Protein AF-A0A1M7GKH9-F1 (afdb_monomer_lite)

Foldseek 3Di:
DFAQWDWDDDPVGIDIGGHPDTDDPVVPPPDDVVPVVVVVVVVVVVVVVPDPDDDPPPVPPPPPDDDPVVVVVVVVVVVVVVVVVVVVVLVCVVVVDDFFKKKKFDFDVVQWPQQDPVGVVVVVVVLVVCQCVPFFVPKDKDKDKDFDDDDVPDPGTGIMMIMTIDRNGRFDKDFDADPVPRDGDADPVRFTWIWGPSDDRHTMTITTDDD

Secondary structure (DSSP, 8-state):
--EEEEEEEETTEEEEEEEEEEE-GGGG---STTHHHHHHHHHHHHHHTT-S---TTSSSTT-----HHHHHHHHHHHHHHHHHHHHHHHHHHHHHS--SEEEEEEE-TTTS-SS-HHHHHHHHHHHHHHHHHHT-TT-EEEEEEEEPPPPTT-SSPPEEEEEEEE--TT--EEE-B-TTT-PBPB-TTSPBPEEETT--SEEEEEEE---

Radius of gyration: 27.03 Å; chains: 1; bounding box: 63×65×52 Å

Organism: NCBI:txid1120996

pLDDT: mean 76.89, std 23.18, range [29.56, 97.44]

Structure (mmCIF, N/CA/C/O backbone):
data_AF-A0A1M7GKH9-F1
#
_entry.id   AF-A0A1M7GKH9-F1
#
loop_
_atom_site.group_PDB
_atom_site.id
_atom_site.type_symbol
_atom_site.label_atom_id
_atom_site.label_alt_id
_atom_site.label_comp_id
_atom_site.label_asym_id
_atom_site.label_entity_id
_atom_site.label_seq_id
_atom_site.pdbx_PDB_ins_code
_atom_site.Cartn_x
_atom_site.Cartn_y
_atom_site.Cartn_z
_atom_site.occupancy
_atom_site.B_iso_or_equiv
_atom_site.auth_seq_id
_atom_site.auth_comp_id
_atom_site.auth_asym_id
_atom_site.auth_atom_id
_atom_site.pdbx_PDB_model_num
ATOM 1 N N . MET A 1 1 ? 42.432 -20.642 -21.539 1.00 41.56 1 MET A N 1
ATOM 2 C CA . MET A 1 1 ? 41.919 -20.650 -22.933 1.00 41.56 1 MET A CA 1
ATOM 3 C C . MET A 1 1 ? 40.837 -19.591 -23.038 1.00 41.56 1 MET A C 1
ATOM 5 O O . MET A 1 1 ? 40.062 -19.464 -22.101 1.00 41.56 1 MET A O 1
ATOM 9 N N . ALA A 1 2 ? 40.837 -18.772 -24.090 1.00 41.19 2 ALA A N 1
ATOM 10 C CA . ALA A 1 2 ? 39.873 -17.685 -24.218 1.00 41.19 2 ALA A CA 1
ATOM 11 C C . ALA A 1 2 ? 38.671 -18.182 -25.023 1.00 41.19 2 ALA A C 1
ATOM 13 O O . ALA A 1 2 ? 38.813 -18.529 -26.194 1.00 41.19 2 ALA A O 1
ATOM 14 N N . TYR A 1 3 ? 37.512 -18.262 -24.377 1.00 50.00 3 TYR A N 1
ATOM 15 C CA . TYR A 1 3 ? 36.286 -18.716 -25.020 1.00 50.00 3 TYR A CA 1
ATOM 16 C C . TYR A 1 3 ? 35.453 -17.497 -25.385 1.00 50.00 3 TYR A C 1
ATOM 18 O O . TYR A 1 3 ? 35.274 -16.568 -24.597 1.00 50.00 3 TYR A O 1
ATOM 26 N N . ASN A 1 4 ? 34.938 -17.490 -26.602 1.00 56.44 4 ASN A N 1
ATOM 27 C CA . ASN A 1 4 ? 34.019 -16.473 -27.083 1.00 56.44 4 ASN A CA 1
ATOM 28 C C . ASN A 1 4 ? 32.558 -16.845 -26.789 1.00 56.44 4 ASN A C 1
ATOM 30 O O . ASN A 1 4 ? 31.667 -16.243 -27.366 1.00 56.44 4 ASN A O 1
ATOM 34 N N . LEU A 1 5 ? 32.298 -17.819 -25.913 1.00 54.66 5 LEU A N 1
ATOM 35 C CA . LEU A 1 5 ? 30.972 -18.361 -25.624 1.00 54.66 5 LEU A CA 1
ATOM 36 C C . LEU A 1 5 ? 30.689 -18.298 -24.117 1.00 54.66 5 LEU A C 1
ATOM 38 O O . LEU A 1 5 ? 31.485 -18.770 -23.309 1.00 54.66 5 LEU A O 1
ATOM 42 N N . GLN A 1 6 ? 29.529 -17.768 -23.738 1.00 54.56 6 GLN A N 1
ATOM 43 C CA . GLN A 1 6 ? 29.022 -17.761 -22.369 1.00 54.56 6 GLN A CA 1
ATOM 44 C C . GLN A 1 6 ? 27.646 -18.423 -22.323 1.00 54.56 6 GLN A C 1
ATOM 46 O O . GLN A 1 6 ? 26.704 -17.954 -22.956 1.00 54.56 6 GLN A O 1
ATOM 51 N N . LYS A 1 7 ? 27.519 -19.494 -21.539 1.00 59.41 7 LYS A N 1
ATOM 52 C CA . LYS A 1 7 ? 26.242 -20.151 -21.246 1.00 59.41 7 LYS A CA 1
ATOM 53 C C . LYS A 1 7 ? 25.650 -19.568 -19.963 1.00 59.41 7 LYS A C 1
ATOM 55 O O . LYS A 1 7 ? 26.335 -19.498 -18.946 1.00 59.41 7 LYS A O 1
ATOM 60 N N . ILE A 1 8 ? 24.392 -19.154 -20.010 1.00 60.16 8 ILE A N 1
ATOM 61 C CA . ILE A 1 8 ? 23.619 -18.651 -18.875 1.00 60.16 8 ILE A CA 1
ATOM 62 C C . ILE A 1 8 ? 22.387 -19.541 -18.742 1.00 60.16 8 ILE A C 1
ATOM 64 O O . ILE A 1 8 ? 21.562 -19.608 -19.652 1.00 60.16 8 ILE A O 1
ATOM 68 N N . GLU A 1 9 ? 22.275 -20.238 -17.617 1.00 42.69 9 GLU A N 1
ATOM 69 C CA . GLU A 1 9 ? 21.149 -21.127 -17.336 1.00 42.69 9 GLU A CA 1
ATOM 70 C C . GLU A 1 9 ? 20.115 -20.416 -16.462 1.00 42.69 9 GLU A C 1
ATOM 72 O O . GLU A 1 9 ? 20.431 -19.859 -15.408 1.00 42.69 9 GLU A O 1
ATOM 77 N N . PHE A 1 10 ? 18.870 -20.439 -16.922 1.00 59.84 10 PHE A N 1
ATOM 78 C CA . PHE A 1 10 ? 17.692 -19.977 -16.208 1.00 59.84 10 PHE A CA 1
ATOM 79 C C . PHE A 1 10 ? 16.818 -21.176 -15.839 1.00 59.84 10 PHE A C 1
ATOM 81 O O . PHE A 1 10 ? 16.982 -22.284 -16.348 1.00 59.84 10 PHE A O 1
ATOM 88 N N . LEU A 1 11 ? 15.861 -20.947 -14.940 1.00 36.62 11 LEU A N 1
ATOM 89 C CA . LEU A 1 11 ? 14.964 -21.996 -14.454 1.00 36.62 11 LEU A CA 1
ATOM 90 C C . LEU A 1 11 ? 14.065 -22.578 -15.564 1.00 36.62 11 LEU A C 1
ATOM 92 O O . LEU A 1 11 ? 13.584 -23.698 -15.442 1.00 36.62 11 LEU A O 1
ATOM 96 N N . ASP A 1 12 ? 13.827 -21.807 -16.624 1.00 40.88 12 ASP A N 1
ATOM 97 C CA . ASP A 1 12 ? 12.945 -22.112 -17.749 1.00 40.88 12 ASP A CA 1
ATOM 98 C C . ASP A 1 12 ? 13.693 -22.325 -19.076 1.00 40.88 12 ASP A C 1
ATOM 100 O O . ASP A 1 12 ? 13.061 -22.528 -20.113 1.00 40.88 12 ASP A O 1
ATOM 104 N N . GLY A 1 13 ? 15.029 -22.317 -19.064 1.00 39.38 13 GLY A N 1
ATOM 105 C CA . GLY A 1 13 ? 15.816 -22.592 -20.259 1.00 39.38 13 GLY A CA 1
ATOM 106 C C . GLY A 1 13 ? 17.257 -22.111 -20.188 1.00 39.38 13 GLY A C 1
ATOM 107 O O . GLY A 1 13 ? 17.703 -21.494 -19.225 1.00 39.38 13 GLY A O 1
ATOM 108 N N . THR A 1 14 ? 17.996 -22.380 -21.258 1.00 67.00 14 THR A N 1
ATOM 109 C CA . THR A 1 14 ? 19.424 -22.072 -21.353 1.00 67.00 14 THR A CA 1
ATOM 110 C C . THR A 1 14 ? 19.672 -21.091 -22.485 1.00 67.00 14 THR A C 1
ATOM 112 O O . THR A 1 14 ? 19.250 -21.319 -23.616 1.00 67.00 14 THR A O 1
ATOM 115 N N . GLN A 1 15 ? 20.413 -20.025 -22.197 1.00 55.84 15 GLN A N 1
ATOM 116 C CA . GLN A 1 15 ? 20.873 -19.060 -23.183 1.00 55.84 15 GLN A CA 1
ATOM 117 C C . GLN A 1 15 ? 22.376 -19.216 -23.415 1.00 55.84 15 GLN A C 1
ATOM 119 O O . GLN A 1 15 ? 23.160 -19.175 -22.472 1.00 55.84 15 GLN A O 1
ATOM 124 N N . TYR A 1 16 ? 22.792 -19.310 -24.674 1.00 65.94 16 TYR A N 1
ATOM 125 C CA . TYR A 1 16 ? 24.197 -19.195 -25.059 1.00 65.94 16 TYR A CA 1
ATOM 126 C C . TYR A 1 16 ? 24.443 -17.824 -25.687 1.00 65.94 16 TYR A C 1
ATOM 128 O O . TYR A 1 16 ? 23.618 -17.322 -26.452 1.00 65.94 16 TYR A O 1
ATOM 136 N N . ARG A 1 17 ? 25.567 -17.197 -25.347 1.00 52.09 17 ARG A N 1
ATOM 137 C CA . ARG A 1 17 ? 25.962 -15.883 -25.849 1.00 52.09 17 ARG A CA 1
ATOM 138 C C . ARG A 1 17 ? 27.359 -15.958 -26.439 1.00 52.09 17 ARG A C 1
ATOM 140 O O . ARG A 1 17 ? 28.306 -16.271 -25.724 1.00 52.09 17 ARG A O 1
ATOM 147 N N . ILE A 1 18 ? 27.469 -15.666 -27.730 1.00 60.88 18 ILE A N 1
ATOM 148 C CA . ILE A 1 18 ? 28.742 -15.639 -28.447 1.00 60.88 18 ILE A CA 1
ATOM 149 C C . ILE A 1 18 ? 29.208 -14.182 -28.540 1.00 60.88 18 ILE A C 1
ATOM 151 O O . ILE A 1 18 ? 28.429 -13.303 -28.907 1.00 60.88 18 ILE A O 1
ATOM 155 N N . TYR A 1 19 ? 30.456 -13.910 -28.178 1.00 53.19 19 TYR A N 1
ATOM 156 C CA . TYR A 1 19 ? 31.064 -12.585 -28.179 1.00 53.19 19 TYR A CA 1
ATOM 157 C C . TYR A 1 19 ? 32.072 -12.454 -29.321 1.00 53.19 19 TYR A C 1
ATOM 159 O O . TYR A 1 19 ? 32.822 -13.379 -29.609 1.00 53.19 19 TYR A O 1
ATOM 167 N N . GLY A 1 20 ? 32.134 -11.280 -29.955 1.00 41.78 20 GLY A N 1
ATOM 168 C CA . GLY A 1 20 ? 33.127 -11.001 -31.002 1.00 41.78 20 GLY A CA 1
ATOM 169 C C . GLY A 1 20 ? 34.571 -10.942 -30.486 1.00 41.78 20 GLY A C 1
ATOM 170 O O . GLY A 1 20 ? 35.507 -11.049 -31.271 1.00 41.78 20 GLY A O 1
ATOM 171 N N . THR A 1 21 ? 34.755 -10.812 -29.169 1.00 44.56 21 THR A N 1
ATOM 172 C CA . THR A 1 21 ? 36.061 -10.764 -28.505 1.00 44.56 21 THR A CA 1
ATOM 173 C C . THR A 1 21 ? 36.143 -11.861 -27.435 1.00 44.56 21 THR A C 1
ATOM 175 O O . THR A 1 21 ? 35.178 -12.032 -26.685 1.00 44.56 21 THR A O 1
ATOM 178 N N . PRO A 1 22 ? 37.259 -12.609 -27.326 1.00 49.19 22 PRO A N 1
ATOM 179 C CA . PRO A 1 22 ? 37.370 -13.725 -26.387 1.00 49.19 22 PRO A CA 1
ATOM 180 C C . PRO A 1 22 ? 37.285 -13.265 -24.925 1.00 49.19 22 PRO A C 1
ATOM 182 O O . PRO A 1 22 ? 38.010 -12.358 -24.509 1.00 49.19 22 PRO A O 1
ATOM 185 N N . VAL A 1 23 ? 36.434 -13.910 -24.124 1.00 49.41 23 VAL A N 1
ATOM 186 C CA . VAL A 1 23 ? 36.329 -13.635 -22.686 1.00 49.41 23 VAL A CA 1
ATOM 187 C C . VAL A 1 23 ? 37.489 -14.339 -21.980 1.00 49.41 23 VAL A C 1
ATOM 189 O O . VAL A 1 23 ? 37.733 -15.527 -22.199 1.00 49.41 23 VAL A O 1
ATOM 192 N N . THR A 1 24 ? 38.240 -13.602 -21.157 1.00 42.84 24 THR A N 1
ATOM 193 C CA . THR A 1 24 ? 39.407 -14.134 -20.438 1.00 42.84 24 THR A CA 1
ATOM 194 C C . THR A 1 24 ? 39.120 -14.356 -18.955 1.00 42.84 24 THR A C 1
ATOM 196 O O . THR A 1 24 ? 38.437 -13.588 -18.281 1.00 42.84 24 THR A O 1
ATOM 199 N N . GLU A 1 25 ? 39.708 -15.436 -18.452 1.00 40.56 25 GLU A N 1
ATOM 200 C CA . GLU A 1 25 ? 39.528 -16.080 -17.144 1.00 40.56 25 GLU A CA 1
ATOM 201 C C . GLU A 1 25 ? 39.740 -15.162 -15.919 1.00 40.56 25 GLU A C 1
ATOM 203 O O . GLU A 1 25 ? 39.268 -15.451 -14.822 1.00 40.56 25 GLU A O 1
ATOM 208 N N . ARG A 1 26 ? 40.390 -14.001 -16.086 1.00 36.09 26 ARG A N 1
ATOM 209 C CA . ARG A 1 26 ? 40.684 -13.068 -14.982 1.00 36.09 26 ARG A CA 1
ATOM 210 C C . ARG A 1 26 ? 39.470 -12.329 -14.417 1.00 36.09 26 ARG A C 1
ATOM 212 O O . ARG A 1 26 ? 39.580 -11.779 -13.327 1.00 36.09 26 ARG A O 1
ATOM 219 N N . GLN A 1 27 ? 38.327 -12.314 -15.102 1.00 40.59 27 GLN A N 1
ATOM 220 C CA . GLN A 1 27 ? 37.133 -11.615 -14.604 1.00 40.59 27 GLN A CA 1
ATOM 221 C C . GLN A 1 27 ? 36.323 -12.414 -13.562 1.00 40.59 27 GLN A C 1
ATOM 223 O O . GLN A 1 27 ? 35.414 -11.852 -12.960 1.00 40.59 27 GLN A O 1
ATOM 228 N N . TYR A 1 28 ? 36.663 -13.687 -13.308 1.00 39.34 28 TYR A N 1
ATOM 229 C CA . TYR A 1 28 ? 35.874 -14.600 -12.459 1.00 39.34 28 TYR A CA 1
ATOM 230 C C . TYR A 1 28 ? 36.490 -14.937 -11.085 1.00 39.34 28 TYR A C 1
ATOM 232 O O . TYR A 1 28 ? 35.900 -15.697 -10.316 1.00 39.34 28 TYR A O 1
ATOM 240 N N . MET A 1 29 ? 37.646 -14.370 -10.728 1.00 29.56 29 MET A N 1
ATOM 241 C CA . MET A 1 29 ? 38.357 -14.717 -9.486 1.00 29.56 29 MET A CA 1
ATOM 242 C C . MET A 1 29 ? 37.849 -13.942 -8.254 1.00 29.56 29 MET A C 1
ATOM 244 O O . MET A 1 29 ? 38.551 -13.102 -7.698 1.00 29.56 29 MET A O 1
ATOM 248 N N . SER A 1 30 ? 36.636 -14.263 -7.797 1.00 36.28 30 SER A N 1
ATOM 249 C CA . SER A 1 30 ? 36.176 -14.038 -6.412 1.00 36.28 30 SER A CA 1
ATOM 250 C C . SER A 1 30 ? 35.124 -15.103 -6.035 1.00 36.28 30 SER A C 1
ATOM 252 O O . SER A 1 30 ? 33.923 -14.881 -6.047 1.00 36.28 30 SER A O 1
ATOM 254 N N . GLY A 1 31 ? 35.434 -16.370 -5.775 1.00 42.34 31 GLY A N 1
ATOM 255 C CA . GLY A 1 31 ? 36.653 -16.968 -5.248 1.00 42.34 31 GLY A CA 1
ATOM 256 C C . GLY A 1 31 ? 36.345 -17.817 -4.007 1.00 42.34 31 GLY A C 1
ATOM 257 O O . GLY A 1 31 ? 37.080 -17.713 -3.043 1.00 42.34 31 GLY A O 1
ATOM 258 N N . GLU A 1 32 ? 35.253 -18.602 -3.997 1.00 36.62 32 GLU A N 1
ATOM 259 C CA . GLU A 1 32 ? 35.109 -19.733 -3.049 1.00 36.62 32 GLU A CA 1
ATOM 260 C C . GLU A 1 32 ? 34.006 -20.733 -3.451 1.00 36.62 32 GLU A C 1
ATOM 262 O O . GLU A 1 32 ? 34.218 -21.939 -3.396 1.00 36.62 32 GLU A O 1
ATOM 267 N N . LYS A 1 33 ? 32.860 -20.275 -3.983 1.00 34.44 33 LYS A N 1
ATOM 268 C CA . LYS A 1 33 ? 31.766 -21.176 -4.422 1.00 34.44 33 LYS A CA 1
ATOM 269 C C . LYS A 1 33 ? 32.036 -21.972 -5.709 1.00 34.44 33 LYS A C 1
ATOM 271 O O . LYS A 1 33 ? 31.327 -22.940 -5.966 1.00 34.44 33 LYS A O 1
ATOM 276 N N . LEU A 1 34 ? 33.037 -21.588 -6.506 1.00 33.53 34 LEU A N 1
ATOM 277 C CA . LEU A 1 34 ? 33.335 -22.227 -7.796 1.00 33.53 34 LEU A CA 1
ATOM 278 C C . LEU A 1 34 ? 33.994 -23.608 -7.663 1.00 33.53 34 LEU A C 1
ATOM 280 O O . LEU A 1 34 ? 33.793 -24.458 -8.524 1.00 33.53 34 LEU A O 1
ATOM 284 N N . ARG A 1 35 ? 34.765 -23.845 -6.596 1.00 30.77 35 ARG A N 1
ATOM 285 C CA . ARG A 1 35 ? 35.655 -25.014 -6.505 1.00 30.77 35 ARG A CA 1
ATOM 286 C C . ARG A 1 35 ? 34.909 -26.342 -6.332 1.00 30.77 35 ARG A C 1
ATOM 288 O O . ARG A 1 35 ? 35.357 -27.369 -6.800 1.00 30.77 35 ARG A O 1
ATOM 295 N N . LEU A 1 36 ? 33.733 -26.312 -5.705 1.00 33.38 36 LEU A N 1
ATOM 296 C CA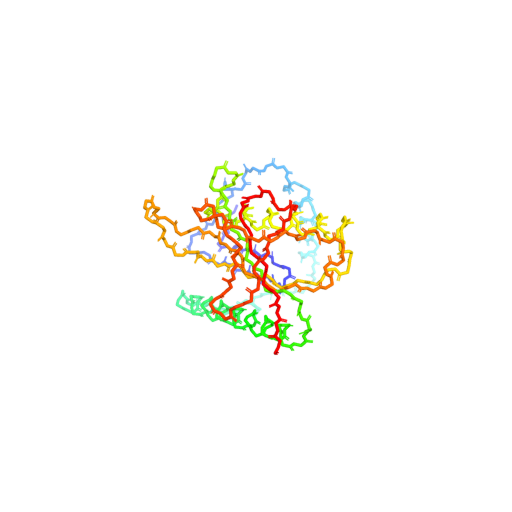 . LEU A 1 36 ? 32.883 -27.501 -5.558 1.00 33.38 36 LEU A CA 1
ATOM 297 C C . LEU A 1 36 ? 32.098 -27.829 -6.838 1.00 33.38 36 LEU A C 1
ATOM 299 O O . LEU A 1 36 ? 31.674 -28.965 -7.022 1.00 33.38 36 LEU A O 1
ATOM 303 N N . GLN A 1 37 ? 31.883 -26.842 -7.718 1.00 38.41 37 GLN A N 1
ATOM 304 C CA . GLN A 1 37 ? 31.224 -27.057 -9.007 1.00 38.41 37 GLN A CA 1
ATOM 305 C C . GLN A 1 37 ? 32.212 -27.483 -10.095 1.00 38.41 37 GLN A C 1
ATOM 307 O O . GLN A 1 37 ? 31.817 -28.267 -10.953 1.00 38.41 37 GLN A O 1
ATOM 312 N N . SER A 1 38 ? 33.472 -27.026 -10.053 1.00 32.28 38 SER A N 1
ATOM 313 C CA . SER A 1 38 ? 34.503 -27.429 -11.022 1.00 32.28 38 SER A CA 1
ATOM 314 C C . SER A 1 38 ? 34.728 -28.933 -11.018 1.00 32.28 38 SER A C 1
ATOM 316 O O . SER A 1 38 ? 34.693 -29.550 -12.075 1.00 32.28 38 SER A O 1
ATOM 318 N N . ASP A 1 39 ? 34.833 -29.533 -9.835 1.00 34.16 39 ASP A N 1
ATOM 319 C CA . ASP A 1 39 ? 35.197 -30.946 -9.716 1.00 34.16 39 ASP A CA 1
ATOM 320 C C . ASP A 1 39 ? 34.082 -31.860 -10.268 1.00 34.16 39 ASP A C 1
ATOM 322 O O . ASP A 1 39 ? 34.350 -32.856 -10.937 1.00 34.16 39 ASP A O 1
ATOM 326 N N . ALA A 1 40 ? 32.813 -31.462 -10.097 1.00 42.25 40 ALA A N 1
ATOM 327 C CA . ALA A 1 40 ? 31.652 -32.160 -10.659 1.00 42.25 40 ALA A CA 1
ATOM 328 C C . ALA A 1 40 ? 31.453 -31.915 -12.172 1.00 42.25 40 ALA A C 1
ATOM 330 O O . ALA A 1 40 ? 30.828 -32.724 -12.866 1.00 42.25 40 ALA A O 1
ATOM 331 N N . ILE A 1 41 ? 31.945 -30.785 -12.689 1.00 40.53 41 ILE A N 1
ATOM 332 C CA . ILE A 1 41 ? 31.911 -30.433 -14.116 1.00 40.53 41 ILE A CA 1
ATOM 333 C C . ILE A 1 41 ? 33.019 -31.178 -14.868 1.00 40.53 41 ILE A C 1
ATOM 335 O O . ILE A 1 41 ? 32.752 -31.734 -15.935 1.00 40.53 41 ILE A O 1
ATOM 339 N N . ASP A 1 42 ? 34.216 -31.269 -14.290 1.00 38.81 42 ASP A N 1
ATOM 340 C CA . ASP A 1 42 ? 35.364 -31.967 -14.874 1.00 38.81 42 ASP A CA 1
ATOM 341 C C . ASP A 1 42 ? 35.100 -33.472 -15.019 1.00 38.81 42 ASP A C 1
ATOM 343 O O . ASP A 1 42 ? 35.444 -34.072 -16.041 1.00 38.81 42 ASP A O 1
ATOM 347 N N . GLU A 1 43 ? 34.391 -34.080 -14.064 1.00 41.34 43 GLU A N 1
ATOM 348 C CA . GLU A 1 43 ? 33.969 -35.480 -14.161 1.00 41.34 43 GLU A CA 1
ATOM 349 C C . GLU A 1 43 ? 32.938 -35.700 -15.285 1.00 41.34 43 GLU A C 1
ATOM 351 O O . GLU A 1 43 ? 33.058 -36.650 -16.062 1.00 41.34 43 GLU A O 1
ATOM 356 N N . LYS A 1 44 ? 31.982 -34.776 -15.473 1.00 43.50 44 LYS A N 1
ATOM 357 C CA . LYS A 1 44 ? 31.004 -34.839 -16.578 1.00 43.50 44 LYS A CA 1
ATOM 358 C C . LYS A 1 44 ? 31.634 -34.624 -17.953 1.00 43.50 44 LYS A C 1
ATOM 360 O O . LYS A 1 44 ? 31.243 -35.302 -18.902 1.00 43.50 44 LYS A O 1
ATOM 365 N N . ILE A 1 45 ? 32.604 -33.718 -18.069 1.00 44.50 45 ILE A N 1
ATOM 366 C CA . ILE A 1 45 ? 33.337 -33.461 -19.319 1.00 44.50 45 ILE A CA 1
ATOM 367 C C . ILE A 1 45 ? 34.178 -34.682 -19.704 1.00 44.50 45 ILE A C 1
ATOM 369 O O . ILE A 1 45 ? 34.193 -35.086 -20.868 1.00 44.50 45 ILE A O 1
ATOM 373 N N . ARG A 1 46 ? 34.820 -35.318 -18.721 1.00 40.12 46 ARG A N 1
ATOM 374 C CA . ARG A 1 46 ? 35.635 -36.515 -18.940 1.00 40.12 46 ARG A CA 1
ATOM 375 C C . ARG A 1 46 ? 34.799 -37.724 -19.378 1.00 40.12 46 ARG A C 1
ATOM 377 O O . ARG A 1 46 ? 35.250 -38.480 -20.235 1.00 40.12 46 ARG A O 1
ATOM 384 N N . ILE A 1 47 ? 33.572 -37.867 -18.864 1.00 41.53 47 ILE A N 1
ATOM 385 C CA . ILE A 1 47 ? 32.599 -38.873 -19.331 1.00 41.53 47 ILE A CA 1
ATOM 386 C C . ILE A 1 47 ? 32.141 -38.572 -20.770 1.00 41.53 47 ILE A C 1
ATOM 388 O O . ILE A 1 47 ? 31.982 -39.490 -21.572 1.00 41.53 47 ILE A O 1
ATOM 392 N N . HIS A 1 48 ? 31.974 -37.294 -21.129 1.00 38.75 48 HIS A N 1
ATOM 393 C CA . HIS A 1 48 ? 31.489 -36.889 -22.453 1.00 38.75 48 HIS A CA 1
ATOM 394 C C . HIS A 1 48 ? 32.520 -37.105 -23.577 1.00 38.75 48 HIS A C 1
ATOM 396 O O . HIS A 1 48 ? 32.137 -37.365 -24.714 1.00 38.75 48 HIS A O 1
ATOM 402 N N . GLN A 1 49 ? 33.821 -37.076 -23.262 1.00 41.59 49 GLN A N 1
ATOM 403 C CA . GLN A 1 49 ? 34.896 -37.346 -24.229 1.00 41.59 49 GLN A CA 1
ATOM 404 C C . GLN A 1 49 ? 35.105 -38.836 -24.561 1.00 41.59 49 GLN A C 1
ATOM 406 O O . GLN A 1 49 ? 35.785 -39.135 -25.538 1.00 41.59 49 GLN A O 1
ATOM 411 N N . GLN A 1 50 ? 34.546 -39.777 -23.789 1.00 41.53 50 GLN A N 1
ATOM 412 C CA . GLN A 1 50 ? 34.758 -41.222 -23.998 1.00 41.53 50 GLN A CA 1
ATOM 413 C C . GLN A 1 50 ? 33.620 -41.935 -24.742 1.00 41.53 50 GLN A C 1
ATOM 415 O O . GLN A 1 50 ? 33.623 -43.163 -24.830 1.00 41.53 50 GLN A O 1
ATOM 420 N N . THR A 1 51 ? 32.640 -41.210 -25.286 1.00 42.00 51 THR A N 1
ATOM 421 C CA . THR A 1 51 ? 31.575 -41.868 -26.054 1.00 42.00 51 THR A CA 1
ATOM 422 C C . THR A 1 51 ? 32.036 -42.170 -27.494 1.00 42.00 51 THR A C 1
ATOM 424 O O . THR A 1 51 ? 32.589 -41.284 -28.141 1.00 42.00 51 THR A O 1
ATOM 427 N N . PRO A 1 52 ? 31.844 -43.400 -28.023 1.00 40.06 52 PRO A N 1
ATOM 428 C CA . PRO A 1 52 ? 32.415 -43.838 -29.311 1.00 40.06 52 PRO A CA 1
ATOM 429 C C . PRO A 1 52 ? 31.810 -43.226 -30.588 1.00 40.06 52 PRO A C 1
ATOM 431 O O . PRO A 1 52 ? 32.043 -43.760 -31.671 1.00 40.06 52 PRO A O 1
ATOM 434 N N . TRP A 1 53 ? 31.012 -42.163 -30.503 1.00 38.19 53 TRP A N 1
ATOM 435 C CA . TRP A 1 53 ? 30.234 -41.664 -31.641 1.00 38.19 53 TRP A CA 1
ATOM 436 C C . TRP A 1 53 ? 30.696 -40.254 -32.025 1.00 38.19 53 TRP A C 1
ATOM 438 O O . TRP A 1 53 ? 30.698 -39.343 -31.203 1.00 38.19 53 TRP A O 1
ATOM 448 N N . GLY A 1 54 ? 31.189 -40.132 -33.260 1.00 42.12 54 GLY A N 1
ATOM 449 C CA . GLY A 1 54 ? 31.994 -39.020 -33.765 1.00 42.12 54 GLY A CA 1
ATOM 450 C C . GLY A 1 54 ? 31.293 -37.669 -33.959 1.00 42.12 54 GLY A C 1
ATOM 451 O O . GLY A 1 54 ? 30.079 -37.544 -33.882 1.00 42.12 54 GLY A O 1
ATOM 452 N N . THR A 1 55 ? 32.144 -36.665 -34.209 1.00 41.75 55 THR A N 1
ATOM 453 C CA . THR A 1 55 ? 31.896 -35.333 -34.801 1.00 41.75 55 THR A CA 1
ATOM 454 C C . THR A 1 55 ? 30.491 -34.733 -34.642 1.00 41.75 55 THR A C 1
ATOM 456 O O . THR A 1 55 ? 29.679 -34.781 -35.558 1.00 41.75 55 THR A O 1
ATOM 459 N N . PHE A 1 56 ? 30.280 -34.001 -33.544 1.00 43.09 56 PHE A N 1
ATOM 460 C CA . PHE A 1 56 ? 29.186 -33.032 -33.335 1.00 43.09 56 PHE A CA 1
ATOM 461 C C . PHE A 1 56 ? 29.253 -31.792 -34.264 1.00 43.09 56 PHE A C 1
ATOM 463 O O . PHE A 1 56 ? 28.851 -30.696 -33.880 1.00 43.09 56 PHE A O 1
ATOM 470 N N . ALA A 1 57 ? 29.826 -31.912 -35.462 1.00 42.69 57 ALA A N 1
ATOM 471 C CA . ALA A 1 57 ? 29.985 -30.772 -36.365 1.00 42.69 57 ALA A CA 1
ATOM 472 C C . ALA A 1 57 ? 28.664 -30.371 -37.048 1.00 42.69 57 ALA A C 1
ATOM 474 O O . ALA A 1 57 ? 28.525 -29.217 -37.430 1.00 42.69 57 ALA A O 1
ATOM 475 N N . ASP A 1 58 ? 27.674 -31.267 -37.109 1.00 40.69 58 ASP A N 1
ATOM 476 C CA . ASP A 1 58 ? 26.433 -31.025 -37.859 1.00 40.69 58 ASP A CA 1
ATOM 477 C C . ASP A 1 58 ? 25.296 -30.403 -37.013 1.00 40.69 58 ASP A C 1
ATOM 479 O O . ASP A 1 58 ? 24.292 -29.948 -37.556 1.00 40.69 58 ASP A O 1
ATOM 483 N N . GLU A 1 59 ? 25.426 -30.333 -35.679 1.00 43.59 59 GLU A N 1
ATOM 484 C CA . GLU A 1 59 ? 24.378 -29.780 -34.791 1.00 43.59 59 GLU A CA 1
ATOM 485 C C . GLU A 1 59 ? 24.540 -28.280 -34.473 1.00 43.59 59 GLU A C 1
ATOM 487 O O . GLU A 1 59 ? 23.620 -27.655 -33.940 1.00 43.59 59 GLU A O 1
ATOM 492 N N . VAL A 1 60 ? 25.683 -27.673 -34.808 1.00 47.56 60 VAL A N 1
ATOM 493 C CA . VAL A 1 60 ? 25.985 -26.257 -34.508 1.00 47.56 60 VAL A CA 1
ATOM 494 C C . VAL A 1 60 ? 25.526 -25.269 -35.587 1.00 47.56 60 VAL A C 1
ATOM 496 O O . VAL A 1 60 ? 25.497 -24.066 -35.327 1.00 47.56 60 VAL A O 1
ATOM 499 N N . ASP A 1 61 ? 25.081 -25.753 -36.749 1.00 40.31 61 ASP A N 1
ATOM 500 C CA . ASP A 1 61 ? 24.697 -24.906 -37.890 1.00 40.31 61 ASP A CA 1
ATOM 501 C C . ASP A 1 61 ? 23.288 -24.288 -37.783 1.00 40.31 61 ASP A C 1
ATOM 503 O O . ASP A 1 61 ? 22.924 -23.427 -38.580 1.00 40.31 61 ASP A O 1
ATOM 507 N N . ASN A 1 62 ? 22.503 -24.644 -36.759 1.00 43.81 62 ASN A N 1
ATOM 508 C CA . ASN A 1 62 ? 21.141 -24.126 -36.553 1.00 43.81 62 ASN A CA 1
ATOM 509 C C . ASN A 1 62 ? 21.027 -23.075 -35.431 1.00 43.81 62 ASN A C 1
ATOM 511 O O . ASN A 1 62 ? 19.956 -22.887 -34.847 1.00 43.81 62 ASN A O 1
ATOM 515 N N . ILE A 1 63 ? 22.115 -22.374 -35.098 1.00 50.88 63 ILE A N 1
ATOM 516 C CA . ILE A 1 63 ? 22.065 -21.277 -34.121 1.00 50.88 63 ILE A CA 1
ATOM 517 C C . ILE A 1 63 ? 21.528 -20.017 -34.811 1.00 50.88 63 ILE A C 1
ATOM 519 O O . ILE A 1 63 ? 22.250 -19.301 -35.500 1.00 50.88 63 ILE A O 1
ATOM 523 N N . GLU A 1 64 ? 20.246 -19.723 -34.592 1.00 53.31 64 GLU A N 1
ATOM 524 C CA . GLU A 1 64 ? 19.614 -18.479 -35.041 1.00 53.31 64 GLU A CA 1
ATOM 525 C C . GLU A 1 64 ? 20.220 -17.280 -34.275 1.00 53.31 64 GLU A C 1
ATOM 527 O O . GLU A 1 64 ? 19.877 -17.000 -33.121 1.00 53.31 64 GLU A O 1
ATOM 532 N N . VAL A 1 65 ? 21.175 -16.578 -34.897 1.00 58.69 65 VAL A N 1
ATOM 533 C CA . VAL A 1 65 ? 21.799 -15.374 -34.329 1.00 58.69 65 VAL A CA 1
ATOM 534 C C . VAL A 1 65 ? 20.876 -14.180 -34.554 1.00 58.69 65 VAL A C 1
ATOM 536 O O . VAL A 1 65 ? 20.764 -13.659 -35.659 1.00 58.69 65 VAL A O 1
ATOM 539 N N . LEU A 1 66 ? 20.224 -13.727 -33.486 1.00 64.62 66 LEU A N 1
ATOM 540 C CA . LEU A 1 66 ? 19.350 -12.556 -33.527 1.00 64.62 66 LEU A CA 1
ATOM 541 C C . LEU A 1 66 ? 20.150 -11.264 -33.630 1.00 64.62 66 LEU A C 1
ATOM 543 O O . LEU A 1 66 ? 21.114 -11.048 -32.889 1.00 64.62 66 LEU A O 1
ATOM 547 N N . SER A 1 67 ? 19.666 -10.352 -34.462 1.00 72.25 67 SER A N 1
ATOM 548 C CA . SER A 1 67 ? 20.125 -8.968 -34.470 1.00 72.25 67 SER A CA 1
ATOM 549 C C . SER A 1 67 ? 19.788 -8.257 -33.150 1.00 72.25 67 SER A C 1
ATOM 551 O O . SER A 1 67 ? 18.861 -8.617 -32.414 1.00 72.25 67 SER A O 1
ATOM 553 N N . ILE A 1 68 ? 20.533 -7.192 -32.842 1.00 65.19 68 ILE A N 1
ATOM 554 C CA . ILE A 1 68 ? 20.292 -6.349 -31.659 1.00 65.19 68 ILE A CA 1
ATOM 555 C C . ILE A 1 68 ? 18.857 -5.792 -31.669 1.00 65.19 68 ILE A C 1
ATOM 557 O O . ILE A 1 68 ? 18.194 -5.777 -30.627 1.00 65.19 68 ILE A O 1
ATOM 561 N N . ASP A 1 69 ? 18.351 -5.406 -32.841 1.00 66.94 69 ASP A N 1
ATOM 562 C CA . ASP A 1 69 ? 16.995 -4.882 -33.007 1.00 66.94 69 ASP A CA 1
ATOM 563 C C . ASP A 1 69 ? 15.926 -5.933 -32.690 1.00 66.94 69 ASP A C 1
ATOM 565 O O . ASP A 1 69 ? 14.950 -5.642 -31.991 1.00 66.94 69 ASP A O 1
ATOM 569 N N . GLU A 1 70 ? 16.134 -7.185 -33.102 1.00 67.62 70 GLU A N 1
ATOM 570 C CA . GLU A 1 70 ? 15.238 -8.294 -32.763 1.00 67.62 70 GLU A CA 1
ATOM 571 C C . GLU A 1 70 ? 15.247 -8.605 -31.267 1.00 67.62 70 GLU A C 1
ATOM 573 O O . GLU A 1 70 ? 14.188 -8.873 -30.692 1.00 67.62 70 GLU A O 1
ATOM 578 N N . ILE A 1 71 ? 16.405 -8.519 -30.606 1.00 69.75 71 ILE A N 1
ATOM 579 C CA . ILE A 1 71 ? 16.513 -8.685 -29.149 1.00 69.75 71 ILE A CA 1
ATOM 580 C C . ILE A 1 71 ? 15.723 -7.583 -28.432 1.00 69.75 71 ILE A C 1
ATOM 582 O O . ILE A 1 71 ? 14.939 -7.874 -27.519 1.00 69.75 71 ILE A O 1
ATOM 586 N N . ILE A 1 72 ? 15.872 -6.324 -28.857 1.00 73.12 72 ILE A N 1
ATOM 587 C CA . ILE A 1 72 ? 15.127 -5.188 -28.296 1.00 73.12 72 ILE A CA 1
ATOM 588 C C . ILE A 1 72 ? 13.623 -5.372 -28.531 1.00 73.12 72 ILE A C 1
ATOM 590 O O . ILE A 1 72 ? 12.830 -5.222 -27.595 1.00 73.12 72 ILE A O 1
ATOM 594 N N . ALA A 1 73 ? 13.217 -5.744 -29.746 1.00 74.06 73 ALA A N 1
ATOM 595 C CA . ALA A 1 73 ? 11.820 -5.973 -30.099 1.00 74.06 73 ALA A CA 1
ATOM 596 C C . ALA A 1 73 ? 11.208 -7.136 -29.302 1.00 74.06 73 ALA A C 1
ATOM 598 O O . ALA A 1 73 ? 10.093 -7.014 -28.788 1.00 74.06 73 ALA A O 1
ATOM 599 N N . ARG A 1 74 ? 11.929 -8.254 -29.140 1.00 76.88 74 ARG A N 1
ATOM 600 C CA . ARG A 1 74 ? 11.508 -9.393 -28.305 1.00 76.88 74 ARG A CA 1
ATOM 601 C C . ARG A 1 74 ? 11.373 -8.980 -26.838 1.00 76.88 74 ARG A C 1
ATOM 603 O O . ARG A 1 74 ? 10.350 -9.283 -26.225 1.00 76.88 74 ARG A O 1
ATOM 610 N N . LYS A 1 75 ? 12.324 -8.212 -26.290 1.00 79.38 75 LYS A N 1
ATOM 611 C CA . LYS A 1 75 ? 12.251 -7.708 -24.907 1.00 79.38 75 LYS A CA 1
ATOM 612 C C . LYS A 1 75 ? 11.055 -6.774 -24.701 1.00 79.38 75 LYS A C 1
ATOM 614 O O . LYS A 1 75 ? 10.315 -6.949 -23.736 1.00 79.38 75 LYS A O 1
ATOM 619 N N . ARG A 1 76 ? 10.811 -5.837 -25.626 1.00 79.19 76 ARG A N 1
ATOM 620 C CA . ARG A 1 76 ? 9.631 -4.951 -25.596 1.00 79.19 76 ARG A CA 1
ATOM 621 C C . ARG A 1 76 ? 8.328 -5.748 -25.637 1.00 79.19 76 ARG A C 1
ATOM 623 O O . ARG A 1 76 ? 7.468 -5.539 -24.786 1.00 79.19 76 ARG A O 1
ATOM 630 N N . ARG A 1 77 ? 8.204 -6.701 -26.570 1.00 79.38 77 ARG A N 1
ATOM 631 C CA . ARG A 1 77 ? 7.029 -7.586 -26.665 1.00 79.38 77 ARG A CA 1
ATOM 632 C C . ARG A 1 77 ? 6.807 -8.381 -25.381 1.00 79.38 77 ARG A C 1
ATOM 634 O O . ARG A 1 77 ? 5.675 -8.462 -24.915 1.00 79.38 77 ARG A O 1
ATOM 641 N N . SER A 1 78 ? 7.875 -8.914 -24.788 1.00 77.56 78 SER A N 1
ATOM 642 C CA . SER A 1 78 ? 7.805 -9.651 -23.524 1.00 77.56 78 SER A CA 1
ATOM 643 C C . SER A 1 78 ? 7.286 -8.777 -22.375 1.00 77.56 78 SER A C 1
ATOM 645 O O . SER A 1 78 ? 6.358 -9.181 -21.677 1.00 77.56 78 SER A O 1
ATOM 647 N N . VAL A 1 79 ? 7.795 -7.545 -22.233 1.00 82.25 79 VAL A N 1
ATOM 648 C CA . VAL A 1 79 ? 7.328 -6.582 -21.216 1.00 82.25 79 VAL A CA 1
ATOM 649 C C . VAL A 1 79 ? 5.862 -6.193 -21.424 1.00 82.25 79 VAL A C 1
ATOM 651 O O . VAL A 1 79 ? 5.097 -6.136 -20.462 1.00 82.25 79 VAL A O 1
ATOM 654 N N . ILE A 1 80 ? 5.442 -5.950 -22.668 1.00 84.06 80 ILE A N 1
ATOM 655 C CA . ILE A 1 80 ? 4.047 -5.607 -22.983 1.00 84.06 80 ILE A CA 1
ATOM 656 C C . ILE A 1 80 ? 3.124 -6.785 -22.658 1.00 84.06 80 ILE A C 1
ATOM 658 O O . ILE A 1 80 ? 2.114 -6.610 -21.977 1.00 84.06 80 ILE A O 1
ATOM 662 N N . SER A 1 81 ? 3.486 -7.991 -23.103 1.00 83.44 81 SER A N 1
ATOM 663 C CA . SER A 1 81 ? 2.713 -9.209 -22.853 1.00 83.44 81 SER A CA 1
ATOM 664 C C . SER A 1 81 ? 2.586 -9.496 -21.355 1.00 83.44 81 SER A C 1
ATOM 666 O O . SER A 1 81 ? 1.477 -9.695 -20.858 1.00 83.44 81 SER A O 1
ATOM 668 N N . SER A 1 82 ? 3.689 -9.436 -20.601 1.00 81.94 82 SER A N 1
ATOM 669 C CA . SER A 1 82 ? 3.665 -9.648 -19.150 1.00 81.94 82 SER A CA 1
ATOM 670 C C . SER A 1 82 ? 2.825 -8.593 -18.427 1.00 81.94 82 SER A C 1
ATOM 672 O O . SER A 1 82 ? 2.006 -8.951 -17.583 1.00 81.94 82 SER A O 1
ATOM 674 N N . THR A 1 83 ? 2.942 -7.321 -18.814 1.00 85.06 83 THR A N 1
ATOM 675 C CA . THR A 1 83 ? 2.138 -6.226 -18.253 1.00 85.06 83 THR A CA 1
ATOM 676 C C . THR A 1 83 ? 0.650 -6.428 -18.523 1.00 85.06 83 THR A C 1
ATOM 678 O O . THR A 1 83 ? -0.164 -6.298 -17.608 1.00 85.06 83 THR A O 1
ATOM 681 N N . ASN A 1 84 ? 0.278 -6.782 -19.755 1.00 86.06 84 ASN A N 1
ATOM 682 C CA . ASN A 1 84 ? -1.117 -7.018 -20.123 1.00 86.06 84 ASN A CA 1
ATOM 683 C C . ASN A 1 84 ? -1.7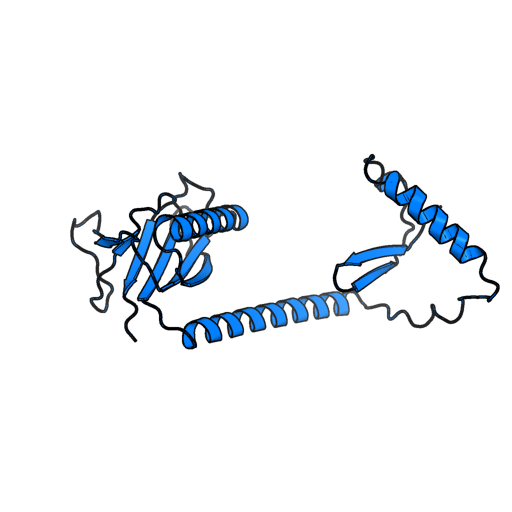00 -8.216 -19.372 1.00 86.06 84 ASN A C 1
ATOM 685 O O . ASN A 1 84 ? -2.808 -8.113 -18.852 1.00 86.06 84 ASN A O 1
ATOM 689 N N . ARG A 1 85 ? -0.941 -9.311 -19.224 1.00 89.88 85 ARG A N 1
ATOM 690 C CA . ARG A 1 85 ? -1.361 -10.448 -18.392 1.00 89.88 85 ARG A CA 1
ATOM 691 C C . ARG A 1 85 ? -1.599 -10.023 -16.945 1.00 89.88 85 ARG A C 1
ATOM 693 O O . ARG A 1 85 ? -2.651 -10.339 -16.400 1.00 89.88 85 ARG A O 1
ATOM 700 N N . SER A 1 86 ? -0.683 -9.261 -16.346 1.00 88.25 86 SER A N 1
ATOM 701 C CA . SER A 1 86 ? -0.844 -8.757 -14.975 1.00 88.25 86 SER A CA 1
ATOM 702 C C . SER A 1 86 ? -2.080 -7.868 -14.822 1.00 88.25 86 SER A C 1
ATOM 704 O O . SER A 1 86 ? -2.840 -8.042 -13.872 1.00 88.25 86 SER A O 1
ATOM 706 N N . LYS A 1 87 ? -2.331 -6.961 -15.776 1.00 89.56 87 LYS A N 1
ATOM 707 C CA . LYS A 1 87 ? -3.538 -6.117 -15.790 1.00 89.56 87 LYS A CA 1
ATOM 708 C C . LYS A 1 87 ? -4.810 -6.956 -15.887 1.00 89.56 87 LYS A C 1
ATOM 710 O O . LYS A 1 87 ? -5.719 -6.769 -15.086 1.00 89.56 87 LYS A O 1
ATOM 715 N N . THR A 1 88 ? -4.872 -7.899 -16.826 1.00 92.69 88 THR A N 1
ATOM 716 C CA . THR A 1 88 ? -6.032 -8.787 -16.982 1.00 92.69 88 THR A CA 1
ATOM 717 C C . THR A 1 88 ? -6.283 -9.602 -15.717 1.00 92.69 88 THR A C 1
ATOM 719 O O . THR A 1 88 ? -7.417 -9.662 -15.252 1.00 92.69 88 THR A O 1
ATOM 722 N N . MET A 1 89 ? -5.235 -10.163 -15.106 1.00 93.06 89 MET A N 1
ATOM 723 C CA . MET A 1 89 ? -5.356 -10.892 -13.839 1.00 93.06 89 MET A CA 1
ATOM 724 C C . MET A 1 89 ? -5.898 -9.999 -12.720 1.00 93.06 89 MET A C 1
ATOM 726 O O . MET A 1 89 ? -6.815 -10.410 -12.014 1.00 93.06 89 MET A O 1
ATOM 730 N N . LEU A 1 90 ? -5.387 -8.770 -12.590 1.00 92.69 90 LEU A N 1
ATOM 731 C CA . LEU A 1 90 ? -5.884 -7.791 -11.624 1.00 92.69 90 LEU A CA 1
ATOM 732 C C . LEU A 1 90 ? -7.382 -7.526 -11.825 1.00 92.69 90 LEU A C 1
ATOM 734 O O . LEU A 1 90 ? -8.152 -7.622 -10.873 1.00 92.69 90 LEU A O 1
ATOM 738 N N . TYR A 1 91 ? -7.803 -7.246 -13.062 1.00 92.56 91 TYR A N 1
ATOM 739 C CA . TYR A 1 91 ? -9.213 -7.024 -13.385 1.00 92.56 91 TYR A CA 1
ATOM 740 C C . TYR A 1 91 ? -10.082 -8.242 -13.074 1.00 92.56 91 TYR A C 1
ATOM 742 O O . TYR A 1 91 ? -11.169 -8.082 -12.521 1.00 92.56 91 TYR A O 1
ATOM 750 N N . ASN A 1 92 ? -9.607 -9.443 -13.402 1.00 94.44 92 ASN A N 1
ATOM 751 C CA . ASN A 1 92 ? -10.336 -10.678 -13.144 1.00 94.44 92 ASN A CA 1
ATOM 752 C C . ASN A 1 92 ? -10.504 -10.907 -11.641 1.00 94.44 92 ASN A C 1
ATOM 754 O O . ASN A 1 92 ? -11.620 -11.165 -11.196 1.00 94.44 92 ASN A O 1
ATOM 758 N N . TYR A 1 93 ? -9.444 -10.743 -10.844 1.00 94.06 93 TYR A N 1
ATOM 759 C CA . TYR A 1 93 ? -9.540 -10.861 -9.388 1.00 94.06 93 TYR A CA 1
ATOM 760 C C . TYR A 1 93 ? -10.438 -9.790 -8.779 1.00 94.06 93 TYR A C 1
ATOM 762 O O . TYR A 1 93 ? -11.261 -10.113 -7.924 1.00 94.06 93 TYR A O 1
ATOM 770 N N . ALA A 1 94 ? -10.319 -8.543 -9.236 1.00 93.19 94 ALA A N 1
ATOM 771 C CA . ALA A 1 94 ? -11.148 -7.450 -8.751 1.00 93.19 94 ALA A CA 1
ATOM 772 C C . ALA A 1 94 ? -12.642 -7.720 -9.003 1.00 93.19 94 ALA A C 1
ATOM 774 O O . ALA A 1 94 ? -13.449 -7.514 -8.104 1.00 93.19 94 ALA A O 1
ATOM 775 N N . ARG A 1 95 ? -13.012 -8.232 -10.185 1.00 91.56 95 ARG A N 1
ATOM 776 C CA . ARG A 1 95 ? -14.421 -8.471 -10.554 1.00 91.56 95 ARG A CA 1
ATOM 777 C C . ARG A 1 95 ? -14.993 -9.794 -10.047 1.00 91.56 95 ARG A C 1
ATOM 779 O O . ARG A 1 95 ? -16.191 -9.870 -9.802 1.00 91.56 95 ARG A O 1
ATOM 786 N N . SER A 1 96 ? -14.160 -10.820 -9.883 1.00 93.50 96 SER A N 1
ATOM 787 C CA . SER A 1 96 ? -14.613 -12.165 -9.484 1.00 93.50 96 SER A CA 1
ATOM 788 C C . SER A 1 96 ? -14.736 -12.345 -7.969 1.00 93.50 96 SER A C 1
ATOM 790 O O . SER A 1 96 ? -15.071 -13.432 -7.511 1.00 93.50 96 SER A O 1
ATOM 792 N N . ASN A 1 97 ? -14.436 -11.309 -7.182 1.00 92.38 97 ASN A N 1
ATOM 793 C CA . ASN A 1 97 ? -14.516 -11.340 -5.726 1.00 92.38 97 ASN A CA 1
ATOM 794 C C . ASN A 1 97 ? -15.399 -10.205 -5.204 1.00 92.38 97 ASN A C 1
ATOM 796 O O . ASN A 1 97 ? -15.590 -9.177 -5.862 1.00 92.38 97 ASN A O 1
ATOM 800 N N . GLU A 1 98 ? -15.920 -10.404 -3.999 1.00 93.75 98 GLU A N 1
ATOM 801 C CA . GLU A 1 98 ? -16.556 -9.354 -3.211 1.00 93.75 98 GLU A CA 1
ATOM 802 C C . GLU A 1 98 ? -15.521 -8.687 -2.303 1.00 93.75 98 GLU A C 1
ATOM 804 O O . GLU A 1 98 ? -14.625 -9.343 -1.749 1.00 93.75 98 GLU A O 1
ATOM 809 N N . TRP A 1 99 ? -15.632 -7.365 -2.203 1.00 96.06 99 TRP A N 1
ATOM 810 C CA . TRP A 1 99 ? -14.691 -6.507 -1.500 1.00 96.06 99 TRP A CA 1
ATOM 811 C C . TRP A 1 99 ? -15.444 -5.642 -0.500 1.00 96.06 99 TRP A C 1
ATOM 813 O O . TRP A 1 99 ? -16.498 -5.113 -0.834 1.00 96.06 99 TRP A O 1
ATOM 823 N N . ASP A 1 100 ? -14.879 -5.482 0.694 1.00 96.19 100 ASP A N 1
ATOM 824 C CA . ASP A 1 100 ? -15.503 -4.716 1.777 1.00 96.19 100 ASP A CA 1
ATOM 825 C C . ASP A 1 100 ? -15.037 -3.255 1.744 1.00 96.19 100 ASP A C 1
ATOM 827 O O . ASP A 1 100 ? -15.803 -2.334 2.023 1.00 96.19 100 ASP A O 1
ATOM 831 N N . TYR A 1 101 ? -13.765 -3.031 1.394 1.00 97.06 101 TYR A N 1
ATOM 832 C CA . TYR A 1 101 ? -13.150 -1.706 1.407 1.00 97.06 101 TYR A CA 1
ATOM 833 C C . TYR A 1 101 ? -12.221 -1.492 0.217 1.00 97.06 101 TYR A C 1
ATOM 835 O O . TYR A 1 101 ? -11.426 -2.366 -0.141 1.00 97.06 101 TYR A O 1
ATOM 843 N N . PHE A 1 102 ? -12.256 -0.273 -0.314 1.00 96.56 102 PHE A N 1
ATOM 844 C CA . PHE A 1 102 ? -11.171 0.300 -1.098 1.00 96.56 102 PHE A CA 1
ATOM 845 C C . PHE A 1 102 ? -10.224 1.058 -0.168 1.00 96.56 102 PHE A C 1
ATOM 847 O O . PHE A 1 102 ? -10.669 1.811 0.699 1.00 96.56 102 PHE A O 1
ATOM 854 N N . ILE A 1 103 ? -8.920 0.834 -0.314 1.00 96.75 103 ILE A N 1
ATOM 855 C CA . ILE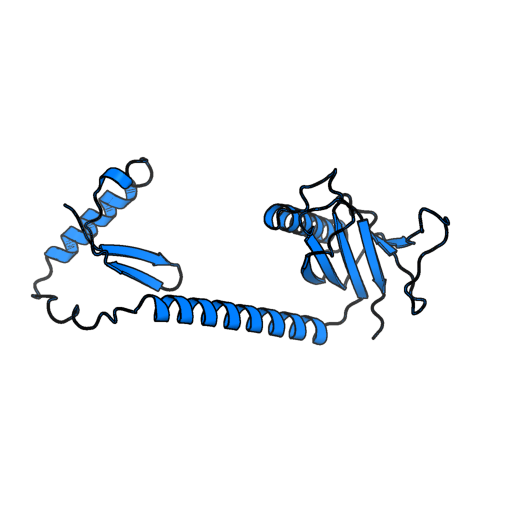 A 1 103 ? -7.909 1.340 0.610 1.00 96.75 103 ILE A CA 1
ATOM 856 C C . ILE A 1 103 ? -6.779 2.047 -0.125 1.00 96.75 103 ILE A C 1
ATOM 858 O O . ILE A 1 103 ? -6.387 1.646 -1.221 1.00 96.75 103 ILE A O 1
ATOM 862 N N . THR A 1 104 ? -6.205 3.048 0.532 1.00 96.62 104 THR A N 1
ATOM 863 C CA . THR A 1 104 ? -4.970 3.702 0.095 1.00 96.62 104 THR A CA 1
ATOM 864 C C . THR A 1 104 ? -3.966 3.692 1.238 1.00 96.62 104 THR A C 1
ATOM 866 O O . THR A 1 104 ? -4.314 4.000 2.378 1.00 96.62 104 THR A O 1
ATOM 869 N N . LEU A 1 105 ? -2.714 3.342 0.946 1.00 96.94 105 LEU A N 1
ATOM 870 C CA . LEU A 1 105 ? -1.590 3.377 1.879 1.00 96.94 105 LEU A CA 1
ATOM 871 C C . LEU A 1 105 ? -0.565 4.397 1.386 1.00 96.94 105 LEU A C 1
ATOM 873 O O . LEU A 1 105 ? 0.042 4.227 0.327 1.00 96.94 105 LEU A O 1
ATOM 877 N N . THR A 1 106 ? -0.338 5.426 2.193 1.00 95.31 106 THR A N 1
ATOM 878 C CA . THR A 1 106 ? 0.595 6.515 1.896 1.00 95.31 106 THR A CA 1
ATOM 879 C C . THR A 1 106 ? 1.717 6.509 2.923 1.00 95.31 106 THR A C 1
ATOM 881 O O . THR A 1 106 ? 1.479 6.359 4.123 1.00 95.31 106 THR A O 1
ATOM 884 N N . PHE A 1 107 ? 2.957 6.696 2.480 1.00 95.62 107 PHE A N 1
ATOM 885 C CA . PHE A 1 107 ? 4.122 6.649 3.363 1.00 95.62 107 PHE A CA 1
ATOM 886 C C . PHE A 1 107 ? 4.560 8.038 3.823 1.00 95.62 107 PHE A C 1
ATOM 888 O O . PHE A 1 107 ? 4.592 9.005 3.053 1.00 95.62 107 PHE A O 1
ATOM 895 N N . ASN A 1 108 ? 4.939 8.127 5.097 1.00 94.25 108 ASN A N 1
ATOM 896 C CA . ASN A 1 108 ? 5.600 9.307 5.628 1.00 94.25 108 ASN A CA 1
ATOM 897 C C . ASN A 1 108 ? 7.107 9.216 5.327 1.00 94.25 108 ASN A C 1
ATOM 899 O O . ASN A 1 108 ? 7.752 8.241 5.712 1.00 94.25 108 ASN A O 1
ATOM 903 N N . LYS A 1 109 ? 7.649 10.251 4.672 1.00 92.50 109 LYS A N 1
ATOM 904 C CA . LYS A 1 109 ? 9.069 10.367 4.302 1.00 92.50 109 LYS A CA 1
ATOM 905 C C . LYS A 1 109 ? 10.021 10.303 5.504 1.00 92.50 109 LYS A C 1
ATOM 907 O O . LYS A 1 109 ? 11.139 9.837 5.357 1.00 92.50 109 LYS A O 1
ATOM 912 N N . ASP A 1 110 ? 9.561 10.715 6.686 1.00 94.19 110 ASP A N 1
ATOM 913 C CA . ASP A 1 110 ? 10.366 10.716 7.913 1.00 94.19 110 ASP A CA 1
ATOM 914 C C . ASP A 1 110 ? 10.461 9.311 8.539 1.00 94.19 110 ASP A C 1
ATOM 916 O O . ASP A 1 110 ? 11.234 9.087 9.466 1.00 94.19 110 ASP A O 1
ATOM 920 N N . LYS A 1 111 ? 9.647 8.354 8.066 1.00 95.19 111 LYS A N 1
ATOM 921 C CA . LYS A 1 111 ? 9.559 6.992 8.621 1.00 95.19 111 LYS A CA 1
ATOM 922 C C . LYS A 1 111 ? 10.138 5.920 7.712 1.00 95.19 111 LYS A C 1
ATOM 924 O O . LYS A 1 111 ? 10.546 4.870 8.201 1.00 95.19 111 LYS A O 1
ATOM 929 N N . ILE A 1 112 ? 10.083 6.133 6.403 1.00 95.44 112 ILE A N 1
ATOM 930 C CA . ILE A 1 112 ? 10.531 5.167 5.407 1.00 95.44 112 ILE A CA 1
ATOM 931 C C . ILE A 1 112 ? 10.926 5.901 4.130 1.00 95.44 112 ILE A C 1
ATOM 933 O O . ILE A 1 112 ? 10.280 6.881 3.749 1.00 95.44 112 ILE A O 1
ATOM 937 N N . ASP A 1 113 ? 11.957 5.392 3.455 1.00 95.06 113 ASP A N 1
ATOM 938 C CA . ASP A 1 113 ? 12.266 5.835 2.103 1.00 95.06 113 ASP A CA 1
ATOM 939 C C . ASP A 1 113 ? 11.133 5.413 1.164 1.00 95.06 113 ASP A C 1
ATOM 941 O O . ASP A 1 113 ? 10.982 4.251 0.788 1.00 95.06 113 ASP A O 1
ATOM 945 N N . ARG A 1 114 ? 10.288 6.390 0.844 1.00 94.56 114 ARG A N 1
ATOM 946 C CA . ARG A 1 114 ? 9.084 6.214 0.036 1.00 94.56 114 ARG A CA 1
ATOM 947 C C . ARG A 1 114 ? 9.329 6.327 -1.469 1.00 94.56 114 ARG A C 1
ATOM 949 O O . ARG A 1 114 ? 8.378 6.194 -2.239 1.00 94.56 114 ARG A O 1
ATOM 956 N N . TYR A 1 115 ? 10.562 6.614 -1.883 1.00 94.56 115 TYR A N 1
ATOM 957 C CA . TYR A 1 115 ? 10.943 6.720 -3.293 1.00 94.56 115 TYR A CA 1
ATOM 958 C C . TYR A 1 115 ? 11.515 5.394 -3.819 1.00 94.56 115 TYR A C 1
ATOM 960 O O . TYR A 1 115 ? 11.406 5.109 -5.013 1.00 94.56 115 TYR A O 1
ATOM 968 N N . ASP A 1 116 ? 12.028 4.535 -2.933 1.00 94.69 116 ASP A N 1
ATOM 969 C CA . ASP A 1 116 ? 12.458 3.177 -3.269 1.00 94.69 116 ASP A CA 1
ATOM 970 C C . ASP A 1 116 ? 11.280 2.183 -3.237 1.00 94.69 116 ASP A C 1
ATOM 972 O O . ASP A 1 116 ? 10.755 1.808 -2.182 1.00 94.69 116 ASP A O 1
ATOM 976 N N . TYR A 1 117 ? 10.907 1.691 -4.424 1.00 94.75 117 TYR A N 1
ATOM 977 C CA . TYR A 1 117 ? 9.852 0.693 -4.617 1.00 94.75 117 TYR A CA 1
ATOM 978 C C . TYR A 1 117 ? 10.053 -0.585 -3.785 1.00 94.75 117 TYR A C 1
ATOM 980 O O . TYR A 1 117 ? 9.095 -1.138 -3.233 1.00 94.75 117 TYR A O 1
ATOM 988 N N . LYS A 1 118 ? 11.288 -1.089 -3.699 1.00 96.62 118 LYS A N 1
ATOM 989 C CA . LYS A 1 118 ? 11.605 -2.340 -3.002 1.00 96.62 118 LYS A CA 1
ATOM 990 C C . LYS A 1 118 ? 11.401 -2.169 -1.502 1.00 96.62 118 LYS A C 1
ATOM 992 O O . LYS A 1 118 ? 10.805 -3.045 -0.872 1.00 96.62 118 LYS A O 1
ATOM 997 N N . VAL A 1 119 ? 11.839 -1.035 -0.957 1.00 96.75 119 VAL A N 1
ATOM 998 C CA . VAL A 1 119 ? 11.695 -0.696 0.465 1.00 96.75 119 VAL A CA 1
ATOM 999 C C . VAL A 1 119 ? 10.218 -0.620 0.851 1.00 96.75 119 VAL A C 1
ATOM 1001 O O . VAL A 1 119 ? 9.783 -1.327 1.768 1.00 96.75 119 VAL A O 1
ATOM 1004 N N . VAL A 1 120 ? 9.413 0.156 0.117 1.00 96.62 120 VAL A N 1
ATOM 1005 C CA . VAL A 1 120 ? 7.980 0.291 0.430 1.00 96.62 120 VAL A CA 1
ATOM 1006 C C . VAL A 1 120 ? 7.213 -1.016 0.236 1.00 96.62 120 VAL A C 1
ATOM 1008 O O . VAL A 1 120 ? 6.377 -1.363 1.071 1.00 96.62 120 VAL A O 1
ATOM 1011 N N . SER A 1 121 ? 7.534 -1.795 -0.801 1.00 96.81 121 SER A N 1
ATOM 1012 C CA . SER A 1 121 ? 6.867 -3.076 -1.074 1.00 96.81 121 SER A CA 1
ATOM 1013 C C . SER A 1 121 ? 7.129 -4.101 0.027 1.00 96.81 121 SER A C 1
ATOM 1015 O O . SER A 1 121 ? 6.211 -4.796 0.469 1.00 96.81 121 SER A O 1
ATOM 1017 N N . GLN A 1 122 ? 8.367 -4.176 0.523 1.00 97.44 122 GLN A N 1
ATOM 1018 C CA . GLN A 1 122 ? 8.710 -5.042 1.652 1.00 97.44 122 GLN A CA 1
ATOM 1019 C C . GLN A 1 122 ? 7.996 -4.611 2.937 1.00 97.44 122 GLN A C 1
ATOM 1021 O O . GLN A 1 122 ? 7.516 -5.462 3.691 1.00 97.44 122 GLN A O 1
ATOM 1026 N N . ALA A 1 123 ? 7.885 -3.304 3.175 1.00 97.06 123 ALA A N 1
ATOM 1027 C CA . ALA A 1 123 ? 7.199 -2.773 4.345 1.00 97.06 123 ALA A CA 1
ATOM 1028 C C . ALA A 1 123 ? 5.687 -3.057 4.312 1.00 97.06 123 ALA A C 1
ATOM 1030 O O . ALA A 1 123 ? 5.134 -3.512 5.318 1.00 97.06 123 ALA A O 1
ATOM 1031 N N . VAL A 1 124 ? 5.034 -2.880 3.156 1.00 96.81 124 VAL A N 1
ATOM 1032 C CA . VAL A 1 124 ? 3.616 -3.235 2.955 1.00 96.81 124 VAL A CA 1
ATOM 1033 C C . VAL A 1 124 ? 3.399 -4.729 3.144 1.00 96.81 124 VAL A C 1
ATOM 1035 O O . VAL A 1 124 ? 2.506 -5.114 3.897 1.00 96.81 124 VAL A O 1
ATOM 1038 N N . ARG A 1 125 ? 4.249 -5.578 2.551 1.00 96.69 125 ARG A N 1
ATOM 1039 C CA . ARG A 1 125 ? 4.176 -7.035 2.738 1.00 96.69 125 ARG A CA 1
ATOM 1040 C C . ARG A 1 125 ? 4.259 -7.415 4.215 1.00 96.69 125 ARG A C 1
ATOM 1042 O O . ARG A 1 125 ? 3.395 -8.125 4.718 1.00 96.69 125 AR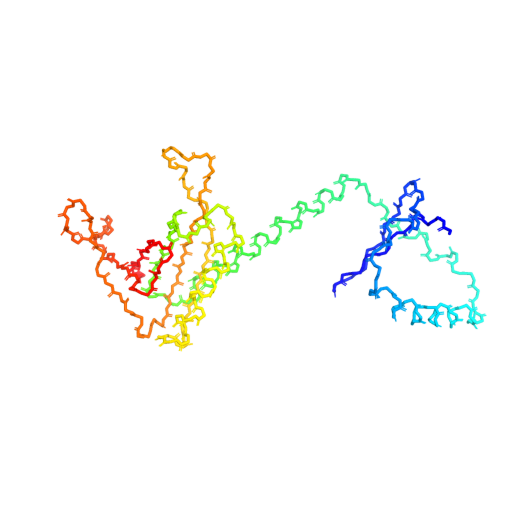G A O 1
ATOM 1049 N N . LYS A 1 126 ? 5.242 -6.873 4.941 1.00 97.19 126 LYS A N 1
ATOM 1050 C CA . LYS A 1 126 ? 5.394 -7.115 6.383 1.00 97.19 126 LYS A CA 1
ATOM 1051 C C . LYS A 1 126 ? 4.177 -6.636 7.180 1.00 97.19 126 LYS A C 1
ATOM 1053 O O . LYS A 1 126 ? 3.789 -7.284 8.154 1.00 97.19 126 LYS A O 1
ATOM 1058 N N . TRP A 1 127 ? 3.584 -5.500 6.817 1.00 96.56 127 TRP A N 1
ATOM 1059 C CA . TRP A 1 127 ? 2.361 -5.015 7.458 1.00 96.56 127 TRP A CA 1
ATOM 1060 C C . TRP A 1 127 ? 1.166 -5.943 7.188 1.00 96.56 127 TRP A C 1
ATOM 1062 O O . TRP A 1 127 ? 0.461 -6.287 8.139 1.00 96.56 127 TRP A O 1
ATOM 1072 N N . LEU A 1 128 ? 0.977 -6.409 5.950 1.00 96.06 128 LEU A N 1
ATOM 1073 C CA . LEU A 1 128 ? -0.082 -7.359 5.585 1.00 96.06 128 LEU A CA 1
ATOM 1074 C C . LEU A 1 128 ? 0.064 -8.687 6.318 1.00 96.06 128 LEU A C 1
ATOM 1076 O O . LEU A 1 128 ? -0.900 -9.145 6.924 1.00 96.06 128 LEU A O 1
ATOM 1080 N N . ASP A 1 129 ? 1.264 -9.268 6.331 1.00 96.56 129 ASP A N 1
ATOM 1081 C CA . ASP A 1 129 ? 1.526 -10.550 6.995 1.00 96.56 129 ASP A CA 1
ATOM 1082 C C . ASP A 1 129 ? 1.200 -10.470 8.493 1.00 96.56 129 ASP A C 1
ATOM 1084 O O . ASP A 1 129 ? 0.554 -11.351 9.066 1.00 96.56 129 ASP A O 1
ATOM 1088 N N . ASN A 1 130 ? 1.591 -9.368 9.140 1.00 96.25 130 ASN A N 1
ATOM 1089 C CA . ASN A 1 130 ? 1.254 -9.128 10.540 1.00 96.25 130 ASN A CA 1
ATOM 1090 C C . ASN A 1 130 ? -0.241 -8.890 10.754 1.00 96.25 130 ASN A C 1
ATOM 1092 O O . ASN A 1 130 ? -0.787 -9.367 11.747 1.00 96.25 130 ASN A O 1
ATOM 1096 N N . THR A 1 131 ? -0.890 -8.165 9.846 1.00 96.00 131 THR A N 1
ATOM 1097 C CA . THR A 1 131 ? -2.326 -7.877 9.921 1.00 96.00 131 THR A CA 1
ATOM 1098 C C . THR A 1 131 ? -3.140 -9.158 9.788 1.00 96.00 131 THR A C 1
ATOM 1100 O O . THR A 1 131 ? -3.999 -9.430 10.627 1.00 96.00 131 THR A O 1
ATOM 1103 N N . LYS A 1 132 ? -2.792 -9.998 8.809 1.00 96.50 132 LYS A N 1
ATOM 1104 C CA . LYS A 1 132 ? -3.412 -11.302 8.588 1.00 96.50 132 LYS A CA 1
ATOM 1105 C C . LYS A 1 132 ? -3.253 -12.202 9.811 1.00 96.50 132 LYS A C 1
ATOM 1107 O O . LYS A 1 132 ? -4.232 -12.709 10.338 1.00 96.50 132 LYS A O 1
ATOM 1112 N N . ARG A 1 133 ? -2.029 -12.336 10.327 1.00 96.81 133 ARG A N 1
ATOM 1113 C CA . ARG A 1 133 ? -1.740 -13.214 11.471 1.00 96.81 133 ARG A CA 1
ATOM 1114 C C . ARG A 1 133 ? -2.415 -12.779 12.774 1.00 96.81 133 ARG A C 1
ATOM 1116 O O . ARG A 1 133 ? -2.781 -13.637 13.565 1.00 96.81 133 ARG A O 1
ATOM 1123 N N . LYS A 1 134 ? -2.502 -11.472 13.039 1.00 96.00 134 LYS A N 1
ATOM 1124 C CA . LYS A 1 134 ? -2.966 -10.955 14.339 1.00 96.00 134 LYS A CA 1
ATOM 1125 C C . LYS A 1 134 ? -4.453 -10.631 14.388 1.00 96.00 134 LYS A C 1
ATOM 1127 O O . LYS A 1 134 ? -5.022 -10.694 15.468 1.00 96.00 134 LYS A O 1
ATOM 1132 N N . TYR A 1 135 ? -5.036 -10.214 13.266 1.00 96.56 135 TYR A N 1
ATOM 1133 C CA . TYR A 1 135 ? -6.369 -9.608 13.260 1.00 96.56 135 TYR A CA 1
ATOM 1134 C C . TYR A 1 135 ? -7.308 -10.235 12.230 1.00 96.56 135 TYR A C 1
ATOM 1136 O O . TYR A 1 135 ? -8.508 -10.283 12.463 1.00 96.56 135 TYR A O 1
ATOM 1144 N N . ALA A 1 136 ? -6.793 -10.710 11.094 1.00 97.25 136 ALA A N 1
ATOM 1145 C CA . ALA A 1 136 ? -7.638 -11.165 9.993 1.00 97.25 136 ALA A CA 1
ATOM 1146 C C . ALA A 1 136 ? -7.045 -12.381 9.257 1.00 97.25 136 ALA A C 1
ATOM 1148 O O . ALA A 1 136 ? -6.554 -12.234 8.138 1.00 97.25 136 ALA A O 1
ATOM 1149 N N . PRO A 1 137 ? -7.081 -13.598 9.836 1.00 97.12 137 PRO A N 1
ATOM 1150 C CA . PRO A 1 137 ? -6.458 -14.784 9.230 1.00 97.12 137 PRO A CA 1
ATOM 1151 C C . PRO A 1 137 ? -6.953 -15.099 7.811 1.00 97.12 137 PRO A C 1
ATOM 1153 O O . PRO A 1 137 ? -6.187 -15.595 6.985 1.00 97.12 137 PRO A O 1
ATOM 1156 N N . ASN A 1 138 ? -8.203 -14.737 7.513 1.00 97.06 138 ASN A N 1
ATOM 1157 C CA . ASN A 1 138 ? -8.862 -14.958 6.225 1.00 97.06 138 ASN A CA 1
ATOM 1158 C C . ASN A 1 138 ? -8.853 -13.726 5.304 1.00 97.06 138 ASN A C 1
ATOM 1160 O O . ASN A 1 138 ? -9.588 -13.720 4.314 1.00 97.06 138 ASN A O 1
ATOM 1164 N N . LEU A 1 139 ? -8.040 -12.705 5.619 1.00 96.88 139 LEU A N 1
ATOM 1165 C CA . LEU A 1 139 ? -7.932 -11.465 4.847 1.00 96.88 139 LEU A CA 1
ATOM 1166 C C . LEU A 1 139 ? -7.629 -11.769 3.379 1.00 96.88 139 LEU A C 1
ATOM 1168 O O . LEU A 1 139 ? -6.593 -12.365 3.055 1.00 96.88 139 LEU A O 1
ATOM 1172 N N . LYS A 1 140 ? -8.510 -11.296 2.501 1.00 96.19 140 LYS A N 1
ATOM 1173 C CA . LYS A 1 140 ? -8.272 -11.219 1.062 1.00 96.19 140 LYS A CA 1
ATOM 1174 C C . LYS A 1 140 ? -7.831 -9.801 0.735 1.00 96.19 140 LYS A C 1
ATOM 1176 O O . LYS A 1 140 ? -8.368 -8.840 1.284 1.00 96.19 140 LYS A O 1
ATOM 1181 N N . TYR A 1 141 ? -6.853 -9.667 -0.150 1.00 96.31 141 TYR A N 1
ATOM 1182 C CA . TYR A 1 141 ? -6.387 -8.363 -0.598 1.00 96.31 141 TYR A CA 1
ATOM 1183 C C . TYR A 1 141 ? -5.931 -8.404 -2.052 1.00 96.31 141 TYR A C 1
ATOM 1185 O O . TYR A 1 141 ? -5.384 -9.401 -2.526 1.00 96.31 141 TYR A O 1
ATOM 1193 N N . LEU A 1 142 ? -6.117 -7.282 -2.733 1.00 96.00 142 LEU A N 1
ATOM 1194 C CA . LEU A 1 142 ? -5.555 -6.979 -4.037 1.00 96.00 142 LEU A CA 1
ATOM 1195 C C . LEU A 1 142 ? -4.911 -5.601 -3.933 1.00 96.00 142 LEU A C 1
ATOM 1197 O O . LEU A 1 142 ? -5.600 -4.648 -3.595 1.00 96.00 142 LEU A O 1
ATOM 1201 N N . LEU A 1 143 ? -3.606 -5.492 -4.174 1.00 95.31 143 LEU A N 1
ATOM 1202 C CA . LEU A 1 143 ? -2.861 -4.243 -4.003 1.00 95.31 143 LEU A CA 1
ATOM 1203 C C . LEU A 1 143 ? -2.068 -3.905 -5.258 1.00 95.31 143 LEU A C 1
ATOM 1205 O O . LEU A 1 143 ? -1.443 -4.777 -5.861 1.00 95.31 143 LEU A O 1
ATOM 1209 N N . VAL A 1 144 ? -2.069 -2.625 -5.609 1.00 94.50 144 VAL A N 1
ATOM 1210 C CA . VAL A 1 144 ? -1.374 -2.069 -6.764 1.00 94.50 144 VAL A CA 1
ATOM 1211 C C . VAL A 1 144 ? -0.525 -0.887 -6.301 1.00 94.50 144 VAL A C 1
ATOM 1213 O O . VAL A 1 144 ? -1.066 0.046 -5.702 1.00 94.50 144 VAL A O 1
ATOM 1216 N N . PRO A 1 145 ? 0.794 -0.911 -6.550 1.00 94.38 145 PRO A N 1
ATOM 1217 C CA . PRO A 1 145 ? 1.638 0.254 -6.349 1.00 94.38 145 PRO A CA 1
ATOM 1218 C C . PRO A 1 145 ? 1.377 1.286 -7.449 1.00 94.38 145 PRO A C 1
ATOM 1220 O O . PRO A 1 145 ? 1.276 0.943 -8.627 1.00 94.38 145 PRO A O 1
ATOM 1223 N N . GLU A 1 146 ? 1.336 2.555 -7.075 1.00 93.25 146 GLU A N 1
ATOM 1224 C CA . GLU A 1 146 ? 1.241 3.678 -8.003 1.00 93.25 146 GLU A CA 1
ATOM 1225 C C . GLU A 1 146 ? 2.194 4.795 -7.560 1.00 93.25 146 GLU A C 1
ATOM 1227 O O . GLU A 1 146 ? 2.506 4.948 -6.378 1.00 93.25 146 GLU A O 1
ATOM 1232 N N . LEU A 1 147 ? 2.692 5.556 -8.531 1.00 91.69 147 LEU A N 1
ATOM 1233 C CA . LEU A 1 147 ? 3.444 6.775 -8.275 1.00 91.69 147 LEU A CA 1
ATOM 1234 C C . LEU A 1 147 ? 2.466 7.918 -8.021 1.00 91.69 147 LEU A C 1
ATOM 1236 O O . LEU A 1 147 ? 1.680 8.277 -8.893 1.00 91.69 147 LEU A O 1
ATOM 1240 N N . HIS A 1 148 ? 2.538 8.506 -6.834 1.00 84.94 148 HIS A N 1
ATOM 1241 C CA . HIS A 1 148 ? 1.749 9.676 -6.500 1.00 84.94 148 HIS A CA 1
ATOM 1242 C C . HIS A 1 148 ? 2.225 10.900 -7.291 1.00 84.94 148 HIS A C 1
ATOM 1244 O O . HIS A 1 148 ? 3.413 11.039 -7.598 1.00 84.94 148 HIS A O 1
ATOM 1250 N N . THR A 1 149 ? 1.305 11.823 -7.568 1.00 87.38 149 THR A N 1
ATOM 1251 C CA . THR A 1 149 ? 1.625 13.102 -8.205 1.00 87.38 149 THR A CA 1
ATOM 1252 C C . THR A 1 149 ? 2.693 13.848 -7.407 1.00 87.38 149 THR A C 1
ATOM 1254 O O . THR A 1 149 ? 2.653 13.889 -6.173 1.00 87.38 149 THR A O 1
ATOM 1257 N N . LEU A 1 150 ? 3.643 14.460 -8.118 1.00 86.62 150 LEU A N 1
ATOM 1258 C CA . LEU A 1 150 ? 4.686 15.286 -7.516 1.00 86.62 150 LEU A CA 1
ATOM 1259 C C . LEU A 1 150 ? 4.066 16.370 -6.631 1.00 86.62 150 LEU A C 1
ATOM 1261 O O . LEU A 1 150 ? 3.256 17.181 -7.083 1.00 86.62 150 LEU A O 1
ATOM 1265 N N . LYS A 1 151 ? 4.466 16.387 -5.359 1.00 80.19 151 LYS A N 1
ATOM 1266 C CA . LYS A 1 151 ? 4.071 17.437 -4.421 1.00 80.19 151 LYS A CA 1
ATOM 1267 C C . LYS A 1 151 ? 5.034 18.612 -4.510 1.00 80.19 151 LYS A C 1
ATOM 1269 O O . LYS A 1 151 ? 6.201 18.464 -4.865 1.00 80.19 151 LYS A O 1
ATOM 1274 N N . LYS A 1 152 ? 4.546 19.800 -4.149 1.00 80.69 152 LYS A N 1
ATOM 1275 C CA . LYS A 1 152 ? 5.364 21.015 -4.100 1.00 80.69 152 LYS A CA 1
ATOM 1276 C C . LYS A 1 152 ? 6.586 20.782 -3.198 1.00 80.69 152 LYS A C 1
ATOM 1278 O O . LYS A 1 152 ? 6.427 20.495 -2.015 1.00 80.69 152 LYS A O 1
ATOM 1283 N N . GLY A 1 153 ? 7.782 20.923 -3.769 1.00 82.75 153 GLY A N 1
ATOM 1284 C CA . GLY A 1 153 ? 9.056 20.690 -3.077 1.00 82.75 153 GLY A CA 1
ATOM 1285 C C . GLY A 1 153 ? 9.643 19.282 -3.238 1.00 82.75 153 GLY A C 1
ATOM 1286 O O . GLY A 1 153 ? 10.688 19.010 -2.657 1.00 82.75 153 GLY A O 1
ATOM 1287 N N . GLU A 1 154 ? 9.014 18.399 -4.019 1.00 85.12 154 GLU A N 1
ATOM 1288 C CA . GLU A 1 154 ? 9.548 17.074 -4.360 1.00 85.12 154 GLU A CA 1
ATOM 1289 C C . GLU A 1 154 ? 10.021 17.027 -5.814 1.00 85.12 154 GLU A C 1
ATOM 1291 O O . GLU A 1 154 ? 9.404 17.611 -6.703 1.00 85.12 154 GLU A O 1
ATOM 1296 N N . THR A 1 155 ? 11.126 16.323 -6.052 1.00 87.38 155 THR A N 1
ATOM 1297 C CA . THR A 1 155 ? 11.720 16.121 -7.385 1.00 87.38 155 THR A CA 1
ATOM 1298 C C . THR A 1 155 ? 11.417 14.742 -7.963 1.00 87.38 155 THR A C 1
ATOM 1300 O O . THR A 1 155 ? 11.517 14.543 -9.171 1.00 87.38 155 THR A O 1
ATOM 1303 N N . THR A 1 156 ? 11.011 13.803 -7.109 1.00 87.50 156 THR A N 1
ATOM 1304 C CA . THR A 1 156 ? 10.721 12.415 -7.465 1.00 87.50 156 THR A CA 1
ATOM 1305 C C . THR A 1 156 ? 9.326 12.059 -6.964 1.00 87.50 156 THR A C 1
ATOM 1307 O O . THR A 1 156 ? 9.019 12.350 -5.806 1.00 87.50 156 THR A O 1
ATOM 1310 N N . PRO A 1 157 ? 8.462 11.436 -7.785 1.00 90.31 157 PRO A N 1
ATOM 1311 C CA . PRO A 1 157 ? 7.165 10.978 -7.315 1.00 90.31 157 PRO A CA 1
ATOM 1312 C C . PRO A 1 157 ? 7.345 9.859 -6.283 1.00 90.31 157 PRO A C 1
ATOM 1314 O O . PRO A 1 157 ? 8.139 8.936 -6.469 1.00 90.31 157 PRO A O 1
ATOM 1317 N N . ALA A 1 158 ? 6.617 9.951 -5.176 1.00 93.25 158 ALA A N 1
ATOM 1318 C CA . ALA A 1 158 ? 6.640 8.936 -4.132 1.00 93.25 158 ALA A CA 1
ATOM 1319 C C . ALA A 1 158 ? 5.708 7.773 -4.474 1.00 93.25 158 ALA A C 1
ATOM 1321 O O . ALA A 1 158 ? 4.654 7.971 -5.075 1.00 93.25 158 ALA A O 1
ATOM 1322 N N . TRP A 1 159 ? 6.047 6.570 -4.023 1.00 95.75 159 TRP A N 1
ATOM 1323 C CA . TRP A 1 159 ? 5.144 5.432 -4.137 1.00 95.75 159 TRP A CA 1
ATOM 1324 C C . TRP A 1 159 ? 3.994 5.538 -3.135 1.00 95.75 159 TRP A C 1
ATOM 1326 O O . TRP A 1 159 ? 4.183 5.913 -1.978 1.00 95.75 159 TRP A O 1
ATOM 1336 N N . HIS A 1 160 ? 2.802 5.142 -3.563 1.00 94.75 160 HIS A N 1
ATOM 1337 C CA . HIS A 1 160 ? 1.668 4.815 -2.703 1.00 94.75 160 HIS A CA 1
ATOM 1338 C C . HIS A 1 160 ? 1.035 3.502 -3.174 1.00 94.75 160 HIS A C 1
ATOM 1340 O O . HIS A 1 160 ? 1.395 2.977 -4.228 1.00 94.75 160 HIS A O 1
ATOM 1346 N N . PHE A 1 161 ? 0.140 2.924 -2.379 1.00 97.00 161 PHE A N 1
ATOM 1347 C CA . PHE A 1 161 ? -0.551 1.691 -2.760 1.00 97.00 161 PHE A CA 1
ATOM 1348 C C . PHE A 1 161 ? -2.050 1.891 -2.689 1.00 97.00 161 PHE A C 1
ATOM 1350 O O . PHE A 1 161 ? -2.558 2.351 -1.669 1.00 97.00 161 PHE A O 1
ATOM 1357 N N . HIS A 1 162 ? -2.743 1.454 -3.732 1.00 96.06 162 HIS A N 1
ATOM 1358 C CA . HIS A 1 162 ? -4.187 1.276 -3.722 1.00 96.06 162 HIS A CA 1
ATOM 1359 C C . HIS A 1 162 ? -4.526 -0.192 -3.589 1.00 96.06 162 HIS A C 1
ATOM 1361 O O . HIS A 1 162 ? -3.792 -1.049 -4.083 1.00 96.06 162 HIS A O 1
ATOM 1367 N N . GLY A 1 163 ? -5.653 -0.498 -2.963 1.00 95.38 163 GLY A N 1
ATOM 1368 C CA . GLY A 1 163 ? -6.109 -1.870 -2.917 1.00 95.38 163 GLY A CA 1
ATOM 1369 C C . GLY A 1 163 ? -7.569 -2.061 -2.594 1.00 95.38 163 GLY A C 1
ATOM 1370 O O . GLY A 1 163 ? -8.269 -1.149 -2.169 1.00 95.38 163 GLY A O 1
ATOM 1371 N N . LEU A 1 164 ? -7.992 -3.299 -2.785 1.00 97.06 164 LEU A N 1
ATOM 1372 C CA . LEU A 1 164 ? -9.272 -3.826 -2.351 1.00 97.06 164 LEU A CA 1
ATOM 1373 C C . LEU A 1 164 ? -8.997 -4.874 -1.283 1.00 97.06 164 LEU A C 1
ATOM 1375 O O . LEU A 1 164 ? -8.087 -5.691 -1.447 1.00 97.06 164 LEU A O 1
ATOM 1379 N N . ILE A 1 165 ? -9.755 -4.847 -0.192 1.00 96.88 165 ILE A N 1
ATOM 1380 C CA . ILE A 1 165 ? -9.643 -5.849 0.869 1.00 96.88 165 ILE A CA 1
ATOM 1381 C C . ILE A 1 165 ? -11.014 -6.374 1.277 1.00 96.88 165 ILE A C 1
ATOM 1383 O O . ILE A 1 165 ? -12.014 -5.660 1.192 1.00 96.88 165 ILE A O 1
ATOM 1387 N N . SER A 1 166 ? -11.045 -7.623 1.728 1.00 96.75 166 SER A N 1
ATOM 1388 C CA . SER A 1 166 ? -12.222 -8.232 2.344 1.00 96.75 166 SER A CA 1
ATOM 1389 C C . SER A 1 166 ? -11.852 -9.246 3.412 1.00 96.75 166 SER A C 1
ATOM 1391 O O . SER A 1 166 ? -10.686 -9.641 3.524 1.00 96.75 166 SER A O 1
ATOM 1393 N N . ASN A 1 167 ? -12.837 -9.652 4.215 1.00 96.81 167 ASN A N 1
ATOM 1394 C CA . ASN A 1 167 ? -12.651 -10.502 5.393 1.00 96.81 167 ASN A CA 1
ATOM 1395 C C . ASN A 1 167 ? -11.724 -9.841 6.422 1.00 96.81 167 ASN A C 1
ATOM 1397 O O . ASN A 1 167 ? -10.715 -10.409 6.848 1.00 96.81 167 ASN A O 1
ATOM 1401 N N . THR A 1 168 ? -12.054 -8.609 6.804 1.00 95.75 168 THR A N 1
ATOM 1402 C CA . THR A 1 168 ? -11.200 -7.761 7.648 1.00 95.75 168 THR A CA 1
ATOM 1403 C C . THR A 1 168 ? -11.117 -8.199 9.112 1.00 95.75 168 THR A C 1
ATOM 1405 O O . THR A 1 168 ? -10.283 -7.667 9.841 1.00 95.75 168 THR A O 1
ATOM 1408 N N . GLY A 1 169 ? -11.906 -9.189 9.542 1.00 95.19 169 GLY A N 1
ATOM 1409 C CA . GLY A 1 169 ? -11.828 -9.774 10.883 1.00 95.19 169 GLY A CA 1
ATOM 1410 C C . GLY A 1 169 ? -11.851 -8.711 11.986 1.00 95.19 169 GLY A C 1
ATOM 1411 O O . GLY A 1 169 ? -12.712 -7.838 12.005 1.00 95.19 169 GLY A O 1
ATOM 1412 N N . ASP A 1 170 ? -10.855 -8.750 12.871 1.00 96.50 170 ASP A N 1
ATOM 1413 C CA . ASP A 1 170 ? -10.708 -7.830 14.003 1.00 96.50 170 ASP A CA 1
ATOM 1414 C C . ASP A 1 170 ? -9.880 -6.573 13.697 1.00 96.50 170 ASP A C 1
ATOM 1416 O O . ASP A 1 170 ? -9.455 -5.862 14.621 1.00 96.50 170 ASP A O 1
ATOM 1420 N N . ILE A 1 171 ? -9.621 -6.269 12.419 1.00 96.31 171 ILE A N 1
ATOM 1421 C CA . ILE A 1 171 ? -8.923 -5.037 12.042 1.00 96.31 171 ILE A CA 1
ATOM 1422 C C . ILE A 1 171 ? -9.692 -3.833 12.596 1.00 96.31 171 ILE A C 1
ATOM 1424 O O . ILE A 1 171 ? -10.877 -3.635 12.339 1.00 96.31 171 ILE A O 1
ATOM 1428 N N . LYS A 1 172 ? -8.992 -2.997 13.368 1.00 95.50 172 LYS A N 1
ATOM 1429 C CA . LYS A 1 172 ? -9.582 -1.802 13.975 1.00 95.50 172 LYS A CA 1
ATOM 1430 C C . LYS A 1 172 ? -9.448 -0.601 13.047 1.00 95.50 172 LYS A C 1
ATOM 1432 O O . LYS A 1 172 ? -8.339 -0.114 12.796 1.00 95.50 172 LYS A O 1
ATOM 1437 N N . PHE A 1 173 ? -10.601 -0.112 12.613 1.00 95.88 173 PHE A N 1
ATOM 1438 C CA . PHE A 1 173 ? -10.765 1.120 11.859 1.00 95.88 173 PHE A CA 1
ATOM 1439 C C . PHE A 1 173 ? -11.143 2.273 12.793 1.00 95.88 173 PHE A C 1
ATOM 1441 O O . PHE A 1 173 ? -11.833 2.079 13.793 1.00 95.88 173 PHE A O 1
ATOM 1448 N N . THR A 1 174 ? -10.692 3.480 12.472 1.00 96.12 174 THR A N 1
ATOM 1449 C CA . THR A 1 174 ? -11.101 4.720 13.150 1.00 96.12 174 THR A CA 1
ATOM 1450 C C . THR A 1 174 ? -11.601 5.713 12.115 1.00 96.12 174 THR A C 1
ATOM 1452 O O . THR A 1 174 ? -11.032 5.755 11.025 1.00 96.12 174 THR A O 1
ATOM 1455 N N . ARG A 1 175 ? -12.618 6.528 12.427 1.00 96.69 175 ARG A N 1
ATOM 1456 C CA . ARG A 1 175 ? -13.053 7.593 11.508 1.00 96.69 175 ARG A CA 1
ATOM 1457 C C . ARG A 1 175 ? -11.878 8.503 11.163 1.00 96.69 175 ARG A C 1
ATOM 1459 O O . ARG A 1 175 ? -11.092 8.868 12.038 1.00 96.69 175 ARG A O 1
ATOM 1466 N N . ALA A 1 176 ? -11.732 8.806 9.877 1.00 95.56 176 ALA A N 1
ATOM 1467 C CA . ALA A 1 176 ? -10.770 9.791 9.425 1.00 95.56 176 ALA A CA 1
ATOM 1468 C C . ALA A 1 176 ? -11.287 11.180 9.800 1.00 95.56 176 ALA A C 1
ATOM 1470 O O . ALA A 1 176 ? -12.447 11.503 9.545 1.00 95.56 176 ALA A O 1
ATOM 1471 N N . ILE A 1 177 ? -10.420 11.967 10.426 1.00 95.44 177 ILE A N 1
ATOM 1472 C CA . ILE A 1 177 ? -10.694 13.335 10.852 1.00 95.44 177 ILE A CA 1
ATOM 1473 C C . ILE A 1 177 ? -9.764 14.253 10.071 1.00 95.44 177 ILE A C 1
ATOM 1475 O O . ILE A 1 177 ? -8.566 13.975 9.967 1.00 95.44 177 ILE A O 1
ATOM 1479 N N . ASP A 1 178 ? -10.316 15.334 9.535 1.00 91.88 178 ASP A N 1
ATOM 1480 C CA . ASP A 1 178 ? -9.534 16.390 8.910 1.00 91.88 178 ASP A CA 1
ATOM 1481 C C . ASP A 1 178 ? -8.768 17.155 10.005 1.00 91.88 178 ASP A C 1
ATOM 1483 O O . ASP A 1 178 ? -9.396 17.726 10.901 1.00 91.88 178 ASP A O 1
ATOM 1487 N N . PRO A 1 179 ? -7.424 17.190 9.964 1.00 88.62 179 PRO A N 1
ATOM 1488 C CA . PRO A 1 179 ? -6.621 17.839 10.996 1.00 88.62 179 PRO A CA 1
ATOM 1489 C C . PRO A 1 179 ? -6.808 19.361 11.064 1.00 88.62 179 PRO A C 1
ATOM 1491 O O . PRO A 1 179 ? -6.469 19.958 12.082 1.00 88.62 179 PRO A O 1
ATOM 1494 N N . HIS A 1 180 ? -7.321 20.001 10.009 1.00 90.62 180 HIS A N 1
ATOM 1495 C CA . HIS A 1 180 ? -7.528 21.449 9.971 1.00 90.62 180 HIS A CA 1
ATOM 1496 C C . HIS A 1 180 ? -8.895 21.857 10.513 1.00 90.62 180 HIS A C 1
ATOM 1498 O O . HIS A 1 180 ? -9.012 22.882 11.181 1.00 90.62 180 HIS A O 1
ATOM 1504 N N . THR A 1 181 ? -9.930 21.066 10.228 1.00 93.06 181 THR A N 1
ATOM 1505 C CA . THR A 1 181 ? -11.314 21.389 10.607 1.00 93.06 181 THR A CA 1
ATOM 1506 C C . THR A 1 181 ? -11.820 20.586 11.802 1.00 93.06 181 THR A C 1
ATOM 1508 O O . THR A 1 181 ? -12.860 20.925 12.364 1.00 93.06 181 THR A O 1
ATOM 1511 N N . ASN A 1 182 ? -11.094 19.534 12.198 1.00 93.06 182 ASN A N 1
ATOM 1512 C CA . ASN A 1 182 ? -11.469 18.558 13.222 1.00 93.06 182 ASN A CA 1
ATOM 1513 C C . ASN A 1 182 ? -12.835 17.890 12.966 1.00 93.06 182 ASN A C 1
ATOM 1515 O O . ASN A 1 182 ? -13.513 17.448 13.893 1.00 93.06 182 ASN A O 1
ATOM 1519 N N . LYS A 1 183 ? -13.254 17.833 11.697 1.00 94.75 183 LYS A N 1
ATOM 1520 C CA . LYS A 1 183 ? -14.501 17.199 11.263 1.00 94.75 183 LYS A CA 1
ATOM 1521 C C . LYS A 1 183 ? -14.226 15.831 10.662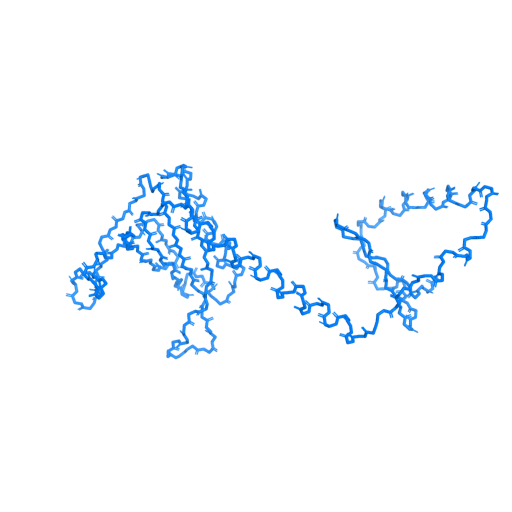 1.00 94.75 183 LYS A C 1
ATOM 1523 O O . LYS A 1 183 ? -13.144 15.566 10.138 1.00 94.75 183 LYS A O 1
ATOM 1528 N N . GLU A 1 184 ? -15.230 14.966 10.725 1.00 96.00 184 GLU A N 1
ATOM 1529 C CA . GLU A 1 184 ? -15.165 13.682 10.046 1.00 96.00 184 GLU A CA 1
ATOM 1530 C C . GLU A 1 184 ? -15.056 13.845 8.531 1.00 96.00 184 GLU A C 1
ATOM 1532 O O . GLU A 1 184 ? -15.723 14.684 7.925 1.00 96.00 184 GLU A O 1
ATOM 1537 N N . MET A 1 185 ? -14.237 12.995 7.921 1.00 95.50 185 MET A N 1
ATOM 1538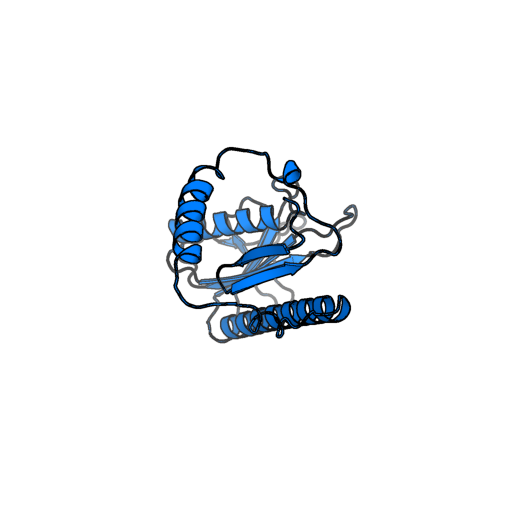 C CA . MET A 1 185 ? -14.010 13.001 6.486 1.00 95.50 185 MET A CA 1
ATOM 1539 C C . MET A 1 185 ? -14.951 12.031 5.770 1.00 95.50 185 MET A C 1
ATOM 1541 O O . MET A 1 185 ? -15.197 10.893 6.205 1.00 95.50 185 MET A O 1
ATOM 1545 N N . PHE A 1 186 ? -15.423 12.488 4.619 1.00 95.38 186 PHE A N 1
ATOM 1546 C CA . PHE A 1 186 ? -16.249 11.742 3.686 1.00 95.38 186 PHE A CA 1
ATOM 1547 C C . PHE A 1 186 ? -15.657 11.884 2.285 1.00 95.38 186 PHE A C 1
ATOM 1549 O O . PHE A 1 186 ? -14.930 12.837 2.007 1.00 95.38 186 PHE A O 1
ATOM 1556 N N . THR A 1 187 ? -15.941 10.924 1.413 1.00 91.81 187 THR A N 1
ATOM 1557 C CA . THR A 1 187 ? -15.718 11.096 -0.025 1.00 91.81 187 THR A CA 1
ATOM 1558 C C . THR A 1 187 ? -16.683 12.145 -0.574 1.00 91.81 187 THR A C 1
ATOM 1560 O O . THR A 1 187 ? -17.709 12.419 0.048 1.00 91.81 187 THR A O 1
ATOM 1563 N N . ASP A 1 188 ? -16.450 12.611 -1.798 1.00 90.25 188 ASP A N 1
ATOM 1564 C CA . ASP A 1 188 ? -17.373 13.524 -2.490 1.00 90.25 188 ASP A CA 1
ATOM 1565 C C . ASP A 1 188 ? -18.795 12.940 -2.605 1.00 90.25 188 ASP A C 1
ATOM 1567 O O . ASP A 1 188 ? -19.781 13.657 -2.473 1.00 90.25 188 ASP A O 1
ATOM 1571 N N . SER A 1 189 ? -18.912 11.612 -2.737 1.00 90.00 189 SER A N 1
ATOM 1572 C CA . SER A 1 189 ? -20.192 10.883 -2.736 1.00 90.00 189 SER A CA 1
ATOM 1573 C C . SER A 1 189 ? -20.818 10.664 -1.346 1.00 90.00 189 SER A C 1
ATOM 1575 O O . SER A 1 189 ? -21.765 9.893 -1.222 1.00 90.00 189 SER A O 1
ATOM 1577 N N . GLY A 1 190 ? -20.278 11.264 -0.280 1.00 92.56 190 GLY A N 1
ATOM 1578 C CA . GLY A 1 190 ? -20.800 11.137 1.087 1.00 92.56 190 GLY A CA 1
ATOM 1579 C C . GLY A 1 190 ? -20.442 9.835 1.817 1.00 92.56 190 GLY A C 1
ATOM 1580 O O . GLY A 1 190 ? -21.003 9.556 2.874 1.00 92.56 190 GLY A O 1
ATOM 1581 N N . ILE A 1 191 ? -19.506 9.029 1.302 1.00 93.50 191 ILE A N 1
ATOM 1582 C CA . ILE A 1 191 ? -19.094 7.769 1.935 1.00 93.50 191 ILE A CA 1
ATOM 1583 C C . ILE A 1 191 ? -18.096 8.059 3.066 1.00 93.50 191 ILE A C 1
ATOM 1585 O O . ILE A 1 191 ? -17.120 8.782 2.850 1.00 93.50 191 ILE A O 1
ATOM 1589 N N . PRO A 1 192 ? -18.273 7.491 4.271 1.00 95.50 192 PRO A N 1
ATOM 1590 C CA . PRO A 1 192 ? -17.340 7.696 5.372 1.00 95.50 192 PRO A CA 1
ATOM 1591 C C . PRO A 1 192 ? -15.945 7.110 5.081 1.00 95.50 192 PRO A C 1
ATOM 1593 O O . PRO A 1 192 ? -15.799 5.934 4.757 1.00 95.50 192 PRO A O 1
ATOM 1596 N N . ILE A 1 193 ? -14.900 7.927 5.260 1.00 97.12 193 ILE A N 1
ATOM 1597 C CA . ILE A 1 193 ? -13.486 7.518 5.212 1.00 97.12 193 ILE A CA 1
ATOM 1598 C C . ILE A 1 193 ? -12.969 7.047 6.588 1.00 97.12 193 ILE A C 1
ATOM 1600 O O . ILE A 1 193 ? -13.141 7.710 7.612 1.00 97.12 193 ILE A O 1
ATOM 1604 N N . PHE A 1 194 ? -12.267 5.920 6.629 1.00 97.44 194 PHE A N 1
ATOM 1605 C CA . PHE A 1 194 ? -11.652 5.371 7.840 1.00 97.44 194 PHE A CA 1
ATOM 1606 C C . PHE A 1 194 ? -10.133 5.232 7.706 1.00 97.44 194 PHE A C 1
ATOM 1608 O O . PHE A 1 194 ? -9.595 5.198 6.606 1.00 97.44 194 PHE A O 1
ATOM 1615 N N . ASN A 1 195 ? -9.443 5.090 8.837 1.00 97.31 195 ASN A N 1
ATOM 1616 C CA . ASN A 1 195 ? -8.004 4.846 8.926 1.00 97.31 195 ASN A CA 1
ATOM 1617 C C . ASN A 1 195 ? -7.718 3.516 9.641 1.00 97.31 195 ASN A C 1
ATOM 1619 O O . ASN A 1 195 ? -8.429 3.144 10.577 1.00 97.31 195 ASN A O 1
ATOM 1623 N N . PHE A 1 196 ? -6.638 2.828 9.261 1.00 95.75 196 PHE A N 1
ATOM 1624 C CA . PHE A 1 196 ? -6.163 1.631 9.959 1.00 95.75 196 PHE A CA 1
ATOM 1625 C C . PHE A 1 196 ? -5.381 2.016 11.212 1.00 95.75 196 PHE A C 1
ATOM 1627 O O . PHE A 1 196 ? -4.269 2.542 11.129 1.00 95.75 196 PHE A O 1
ATOM 1634 N N . LYS A 1 197 ? -5.884 1.655 12.397 1.00 92.88 197 LYS A N 1
ATOM 1635 C CA . LYS A 1 197 ? -5.204 1.976 13.665 1.00 92.88 197 LYS A CA 1
ATOM 1636 C C . LYS A 1 197 ? -3.806 1.346 13.773 1.00 92.88 197 LYS A C 1
ATOM 1638 O O . LYS A 1 197 ? -2.911 1.911 14.414 1.00 92.88 197 LYS A O 1
ATOM 1643 N N . SER A 1 198 ? -3.609 0.174 13.163 1.00 90.56 198 SER A N 1
ATOM 1644 C CA . SER A 1 198 ? -2.358 -0.594 13.204 1.00 90.56 198 SER A CA 1
ATOM 1645 C C . SER A 1 198 ? -1.292 -0.110 12.216 1.00 90.56 198 SER A C 1
ATOM 1647 O O . SER A 1 198 ? -0.123 -0.462 12.382 1.00 90.56 198 SER A O 1
ATOM 1649 N N . TYR A 1 199 ? -1.648 0.691 11.208 1.00 93.88 199 TYR A N 1
ATOM 1650 C CA . TYR A 1 199 ? -0.690 1.152 10.207 1.00 93.88 199 TYR A CA 1
ATOM 1651 C C . TYR A 1 199 ? 0.147 2.309 10.754 1.00 93.88 199 TYR A C 1
ATOM 1653 O O . TYR A 1 199 ? -0.384 3.347 11.144 1.00 93.88 199 TYR A O 1
ATOM 1661 N N . LYS A 1 200 ? 1.473 2.129 10.817 1.00 93.56 200 LYS A N 1
ATOM 1662 C CA . LYS A 1 200 ? 2.393 3.107 11.431 1.00 93.56 200 LYS A CA 1
ATOM 1663 C C . LYS A 1 200 ? 3.361 3.769 10.455 1.00 93.56 200 LYS A C 1
ATOM 1665 O O . LYS A 1 200 ? 4.037 4.713 10.858 1.00 93.56 200 LYS A O 1
ATOM 1670 N N . LEU A 1 201 ? 3.402 3.327 9.198 1.00 94.69 201 LEU A N 1
ATOM 1671 C CA . LEU A 1 201 ? 4.357 3.793 8.183 1.00 94.69 201 LEU A CA 1
ATOM 1672 C C . LEU A 1 201 ? 3.965 5.136 7.544 1.00 94.69 201 LEU A C 1
ATOM 1674 O O . LEU A 1 201 ? 4.760 5.749 6.838 1.00 94.69 201 LEU A O 1
ATOM 1678 N N . GLY A 1 202 ? 2.755 5.622 7.808 1.00 94.69 202 GLY A N 1
ATOM 1679 C CA . GLY A 1 202 ? 2.267 6.887 7.282 1.00 94.69 202 GLY A CA 1
ATOM 1680 C C . GLY A 1 202 ? 0.768 7.015 7.478 1.00 94.69 202 GLY A C 1
ATOM 1681 O O . GLY A 1 202 ? 0.275 6.792 8.582 1.00 94.69 202 GLY A O 1
ATOM 1682 N N . PHE A 1 203 ? 0.075 7.362 6.404 1.00 94.38 203 PHE A N 1
ATOM 1683 C CA . PHE A 1 203 ? -1.358 7.617 6.384 1.00 94.38 203 PHE A CA 1
ATOM 1684 C C . PHE A 1 203 ? -2.070 6.495 5.644 1.00 94.38 203 PHE A C 1
ATOM 1686 O O . PHE A 1 203 ? -1.490 5.826 4.789 1.00 94.38 203 PHE A O 1
ATOM 1693 N N . THR A 1 204 ? -3.337 6.303 5.967 1.00 96.81 204 THR A N 1
ATOM 1694 C CA . THR A 1 204 ? -4.181 5.335 5.278 1.00 96.81 204 THR A CA 1
ATOM 1695 C C . THR A 1 204 ? -5.531 5.939 5.012 1.00 96.81 204 THR A C 1
ATOM 1697 O O . THR A 1 204 ? -5.954 6.773 5.798 1.00 96.81 204 THR A O 1
ATOM 1700 N N . THR A 1 205 ? -6.232 5.437 4.014 1.00 96.81 205 THR A N 1
ATOM 1701 C CA . THR A 1 205 ? -7.678 5.595 3.904 1.00 96.81 205 THR A CA 1
ATOM 1702 C C . THR A 1 205 ? -8.304 4.230 3.653 1.00 96.81 205 THR A C 1
ATOM 1704 O O . THR A 1 205 ? -7.681 3.349 3.061 1.00 96.81 205 THR A O 1
ATOM 1707 N N . ALA A 1 206 ? -9.522 4.044 4.138 1.00 97.31 206 ALA A N 1
ATOM 1708 C CA . ALA A 1 206 ? -10.373 2.899 3.876 1.00 97.31 206 ALA A CA 1
ATOM 1709 C C . ALA A 1 206 ? -11.795 3.419 3.685 1.00 97.31 206 ALA A C 1
ATOM 1711 O O . ALA A 1 206 ? -12.381 3.984 4.606 1.00 97.31 206 ALA A O 1
ATOM 1712 N N . THR A 1 207 ? -12.332 3.262 2.487 1.00 96.81 207 THR A N 1
ATOM 1713 C CA . THR A 1 207 ? -13.706 3.627 2.143 1.00 96.81 207 THR A CA 1
ATOM 1714 C C . THR A 1 207 ? -14.491 2.346 1.906 1.00 96.81 207 THR A C 1
ATOM 1716 O O . THR A 1 207 ? -14.010 1.509 1.135 1.00 96.81 207 THR A O 1
ATOM 1719 N N . PRO A 1 208 ? -15.657 2.161 2.551 1.00 95.06 208 PRO A N 1
ATOM 1720 C CA . PRO A 1 208 ? -16.552 1.056 2.240 1.00 95.06 208 PRO A CA 1
ATOM 1721 C C . PRO A 1 208 ? -16.761 0.939 0.732 1.00 95.06 208 PRO A C 1
ATOM 1723 O O . PRO A 1 208 ? -17.028 1.934 0.056 1.00 95.06 208 PRO A O 1
ATOM 1726 N N . TYR A 1 209 ? -16.584 -0.267 0.208 1.00 85.81 209 TYR A N 1
ATOM 1727 C CA . TYR A 1 209 ? -16.812 -0.550 -1.197 1.00 85.81 209 TYR A CA 1
ATOM 1728 C C . TYR A 1 209 ? -18.278 -0.942 -1.374 1.00 85.81 209 TYR A C 1
ATOM 1730 O O . TYR A 1 209 ? -18.683 -2.057 -1.059 1.00 85.81 209 TYR A O 1
ATOM 1738 N N . THR A 1 210 ? -19.091 -0.001 -1.837 1.00 71.44 210 THR A N 1
ATOM 1739 C CA . THR A 1 210 ? -20.483 -0.257 -2.217 1.00 71.44 210 THR A CA 1
ATOM 1740 C C . THR A 1 210 ? -20.534 -0.565 -3.709 1.00 71.44 210 THR A C 1
ATOM 1742 O O . THR A 1 210 ? -20.074 0.254 -4.508 1.00 71.44 210 THR A O 1
ATOM 1745 N N . ARG A 1 211 ? -21.041 -1.750 -4.070 1.00 59.03 211 ARG A N 1
ATOM 1746 C CA . ARG A 1 211 ? -21.382 -2.092 -5.460 1.00 59.03 211 ARG A CA 1
ATOM 1747 C C . ARG A 1 211 ? -22.613 -1.331 -5.931 1.00 59.03 211 ARG A C 1
ATOM 1749 O O . ARG A 1 211 ? -23.493 -1.075 -5.080 1.00 59.03 211 ARG A O 1
#

InterPro domains:
  IPR056906 Replication-associated protein ORF2/G2P domain [PF23343] (100-177)

Sequence (211 aa):
MAYNLQKIEFLDGTQYRIYGTPVTERQYMSGEKLRLQSDAIDEKIRIHQQTPWGTFADEVDNIEVLSIDEIIARKRRSVISSTNRSKTMLYNYARSNEWDYFITLTFNKDKIDRYDYKVVSQAVRKWLDNTKRKYAPNLKYLLVPELHTLKKGETTPAWHFHGLISNTGDIKFTRAIDPHTNKEMFTDSGIPIFNFKSYKLGFTTATPYTR